Protein AF-A0A1H2U4Y0-F1 (afdb_monomer)

Sequence (201 aa):
MLSLVGYLLAGIMISPVTPGFLADVGFACQPDEIGVVLLTFGVGLYFSVDDLMAVRCIAVQSTIVQIALAVASGIATASFWGWSINVSLVFGLCISIASTVVLLRTLEAKGLLKSINGQIVVGRFIVEGLVMVLVLILYEVLTQAHVARAARLFIAISDTFNIRKMVEIAKTLNSSIFVILRTHNEEEAELLRKESLGTDF

Mean predicted aligned error: 15.7 Å

Secondary structure (DSSP, 8-state):
-HHHHHHHHHHHHHSTTSSS----TTTTSSHHHHHHHHHHHHHHHH--HHHHHHHHHHHHHHHHHHHHHHHHHHHHHHHHTT--HHHHHHHHHHHT---HHHHHHHHHHTT-TTSHHHHHHHHHHHHHHHHHHHHHHHHHHHHHHTGGG-SEEEE----HHHHHHHHHHHHHH-TT-EEEE--S-HHHHHHHHHTT-----

InterPro domains:
  IPR006153 Cation/H+ exchanger, transmembrane domain [PF00999] (4-154)
  IPR036291 NAD(P)-binding domain superfamily [SSF51735] (139-194)
  IPR038770 Sodium/solute symporter superfamily [G3DSA:1.20.1530.20] (1-184)

pLDDT: mean 72.65, std 13.57, range [42.66, 93.19]

Solvent-accessible surface area (backbone atoms only — not comparable to full-atom values): 11268 Å² total; per-residue (Å²): 108,72,64,59,53,47,51,51,51,51,49,53,67,64,30,84,88,35,100,62,78,85,69,73,66,83,72,62,75,63,60,58,60,55,52,52,51,54,49,57,49,54,54,52,72,76,53,54,72,66,55,38,62,76,32,40,70,60,16,50,53,53,36,54,54,48,41,53,50,31,27,51,52,27,31,55,54,29,50,75,73,69,48,54,71,71,58,13,49,53,48,1,52,60,66,44,62,73,68,54,71,65,51,51,53,51,33,53,76,66,67,36,52,87,37,76,69,30,39,36,53,52,34,21,45,55,50,44,52,54,51,49,53,52,50,51,53,51,49,52,51,55,57,53,54,46,55,47,66,35,60,63,45,79,45,86,66,94,50,74,72,62,49,53,55,53,51,51,53,48,41,74,61,18,81,73,47,44,33,34,47,57,70,95,47,76,72,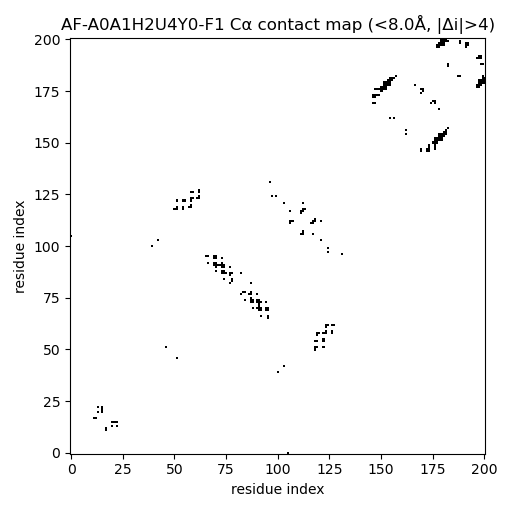60,55,52,56,36,48,74,68,73,57,46,60,77,113

Foldseek 3Di:
DVVVVVVVVVCVCQPPVHPDDDDPPPPVVPVVVVVVVVLVVVLVVVDDPVLLVVQVVVLQVVLVVLLVVLLVVQLVVCVVVVDDNLVSNVRSLVSSDDPLSVVSVVCVVVVNCPPNVNSSSNSNVVNNVVVSVVVVVVNVVVVVLCLLVAQEDEDEDADPVVVVVVLVVSCVSHVNYAYEYAYPDPVVQVVCVVVVRHHYD

Radius of gyration: 24.71 Å; Cα contacts (8 Å, |Δi|>4): 146; chains: 1; bounding box: 44×45×70 Å

Nearest PDB structures (foldseek):
  4bwz-assembly1_A  TM=8.495E-01  e=3.896E-03  Thermus thermophilus
  5bz2-assembly1_A-2  TM=6.445E-01  e=2.794E-02  Thermus thermophilus
  3fwz-assembly1_B  TM=6.912E-01  e=3.938E-01  Escherichia coli K-12

Organism: NCBI:txid44574

Structure (mmCIF, N/CA/C/O backbone):
data_AF-A0A1H2U4Y0-F1
#
_entry.id   AF-A0A1H2U4Y0-F1
#
loop_
_atom_site.group_PDB
_atom_site.id
_atom_site.type_symbol
_atom_site.label_atom_id
_atom_site.label_alt_id
_atom_site.label_comp_id
_atom_site.label_asym_id
_atom_site.label_entity_id
_atom_site.label_seq_id
_atom_site.pdbx_PDB_ins_code
_atom_site.Cartn_x
_atom_site.Cartn_y
_atom_site.Cartn_z
_atom_site.occupancy
_atom_site.B_iso_or_equiv
_atom_site.auth_seq_id
_atom_site.auth_comp_id
_atom_site.auth_asym_id
_atom_site.auth_atom_id
_atom_site.pdbx_PDB_model_num
ATOM 1 N N . MET A 1 1 ? -12.732 -13.312 11.773 1.00 54.53 1 MET A N 1
ATOM 2 C CA . MET A 1 1 ? -11.885 -14.337 11.119 1.00 54.53 1 MET A CA 1
ATOM 3 C C . MET A 1 1 ? -12.710 -15.488 10.567 1.00 54.53 1 MET A C 1
ATOM 5 O O . MET A 1 1 ? -12.584 -15.736 9.380 1.00 54.53 1 MET A O 1
ATOM 9 N N . LEU A 1 2 ? -13.595 -16.120 11.352 1.00 67.44 2 LEU A N 1
ATOM 10 C CA . LEU A 1 2 ? -14.449 -17.215 10.857 1.00 67.44 2 LEU A CA 1
ATOM 11 C C . LEU A 1 2 ? -15.320 -16.813 9.648 1.00 67.44 2 LEU A C 1
ATOM 13 O O . LEU A 1 2 ? -15.450 -17.574 8.701 1.00 67.44 2 LEU A O 1
ATOM 17 N N . SER A 1 3 ? -15.832 -15.578 9.641 1.00 71.06 3 SER A N 1
ATOM 18 C CA . SER A 1 3 ? -16.591 -15.009 8.522 1.00 71.06 3 SER A CA 1
ATOM 19 C C . SER A 1 3 ? -15.774 -14.869 7.234 1.00 71.06 3 SER A C 1
ATOM 21 O O . SER A 1 3 ? -16.251 -15.250 6.177 1.00 71.06 3 SER A O 1
ATOM 23 N N . LEU A 1 4 ? -14.532 -14.376 7.309 1.00 71.12 4 LEU A N 1
ATOM 24 C CA . LEU A 1 4 ? -13.652 -14.217 6.143 1.00 71.12 4 LEU A CA 1
ATOM 25 C C . LEU A 1 4 ? -13.301 -15.572 5.514 1.00 71.12 4 LEU A C 1
ATOM 27 O O . LEU A 1 4 ? -13.369 -15.725 4.300 1.00 71.12 4 LEU A O 1
ATOM 31 N N . VAL A 1 5 ? -12.966 -16.560 6.350 1.00 78.62 5 VAL A N 1
ATOM 32 C CA . VAL A 1 5 ? -12.694 -17.933 5.898 1.00 78.62 5 VAL A CA 1
ATOM 33 C C . VAL A 1 5 ? -13.952 -18.551 5.284 1.00 78.62 5 VAL A C 1
ATOM 35 O O . VAL A 1 5 ? -13.859 -19.204 4.253 1.00 78.62 5 VAL A O 1
ATOM 38 N N . GLY A 1 6 ? -15.130 -18.288 5.861 1.00 82.19 6 GLY A N 1
ATOM 39 C CA . GLY A 1 6 ? -16.416 -18.699 5.298 1.00 82.19 6 GLY A CA 1
ATOM 40 C C . GLY A 1 6 ? -16.695 -18.088 3.922 1.00 82.19 6 GLY A C 1
ATOM 41 O O . GLY A 1 6 ? -17.072 -18.820 3.014 1.00 82.19 6 GLY A O 1
ATOM 42 N N . TYR A 1 7 ? -16.446 -16.786 3.735 1.00 79.81 7 TYR A N 1
ATOM 43 C CA . TYR A 1 7 ? -16.566 -16.129 2.426 1.00 79.81 7 TYR A CA 1
ATOM 44 C C . TYR A 1 7 ? -15.569 -16.682 1.406 1.00 79.81 7 TYR A C 1
ATOM 46 O O . TYR A 1 7 ? -15.944 -16.920 0.262 1.00 79.81 7 TYR A O 1
ATOM 54 N N . LEU A 1 8 ? -14.323 -16.938 1.819 1.00 81.06 8 LEU A N 1
ATOM 55 C CA . LEU A 1 8 ? -13.307 -17.538 0.954 1.00 81.06 8 LEU A CA 1
ATOM 56 C C . LEU A 1 8 ? -13.712 -18.953 0.518 1.00 81.06 8 LEU A C 1
ATOM 58 O O . LEU A 1 8 ? -13.658 -19.270 -0.666 1.00 81.06 8 LEU A O 1
ATOM 62 N N . LEU A 1 9 ? -14.164 -19.790 1.456 1.00 84.75 9 LEU A N 1
ATOM 63 C CA . LEU A 1 9 ? -14.629 -21.149 1.169 1.00 84.75 9 LEU A CA 1
ATOM 64 C C . LEU A 1 9 ? -15.888 -21.157 0.297 1.00 84.75 9 LEU A C 1
ATOM 66 O O . LEU A 1 9 ? -15.971 -21.955 -0.633 1.00 84.75 9 LEU A O 1
ATOM 70 N N . ALA A 1 10 ? -16.840 -20.260 0.557 1.00 82.94 10 ALA A N 1
ATOM 71 C CA . ALA A 1 10 ? -18.025 -20.094 -0.279 1.00 82.94 10 ALA A CA 1
ATOM 72 C C . ALA A 1 10 ? -17.648 -19.648 -1.700 1.00 82.94 10 ALA A C 1
ATOM 74 O O . ALA A 1 10 ? -18.159 -20.205 -2.667 1.00 82.94 10 ALA A O 1
ATOM 75 N N . GLY A 1 11 ? -16.703 -18.710 -1.833 1.00 78.62 11 GLY A N 1
ATOM 76 C CA . GLY A 1 11 ? -16.175 -18.268 -3.124 1.00 78.62 11 GLY A CA 1
ATOM 77 C C . GLY A 1 11 ? -15.486 -19.391 -3.900 1.00 78.62 11 GLY A C 1
ATOM 78 O O . GLY A 1 11 ? -15.715 -19.527 -5.096 1.00 78.62 11 GLY A O 1
ATOM 79 N N . ILE A 1 12 ? -14.709 -20.245 -3.225 1.00 82.81 12 ILE A N 1
ATOM 80 C CA . ILE A 1 12 ? -14.106 -21.442 -3.835 1.00 82.81 12 ILE A CA 1
ATOM 81 C C . ILE A 1 12 ? -15.198 -22.427 -4.280 1.00 82.81 12 ILE A C 1
ATOM 83 O O . ILE A 1 12 ? -15.150 -22.926 -5.398 1.00 82.81 12 ILE A O 1
ATOM 87 N N . MET A 1 13 ? -16.215 -22.669 -3.450 1.00 80.69 13 MET A N 1
ATOM 88 C CA . MET A 1 13 ? -17.320 -23.587 -3.766 1.00 80.69 13 MET A CA 1
ATOM 89 C C . MET A 1 13 ? -18.178 -23.123 -4.951 1.00 80.69 13 MET A C 1
ATOM 91 O O . MET A 1 13 ? -18.640 -23.957 -5.722 1.00 80.69 13 MET A O 1
ATOM 95 N N . ILE A 1 14 ? -18.376 -21.812 -5.102 1.00 75.00 14 ILE A N 1
ATOM 96 C CA . ILE A 1 14 ? -19.159 -21.194 -6.189 1.00 75.00 14 ILE A CA 1
ATOM 97 C C . ILE A 1 14 ? -18.275 -20.902 -7.421 1.00 75.00 14 ILE A C 1
ATOM 99 O O . ILE A 1 14 ? -18.775 -20.537 -8.483 1.00 75.00 14 ILE A O 1
ATOM 103 N N . SER A 1 15 ? -16.954 -21.072 -7.302 1.00 71.56 15 SER A N 1
ATOM 104 C CA . SER A 1 15 ? -16.011 -20.831 -8.391 1.00 71.56 1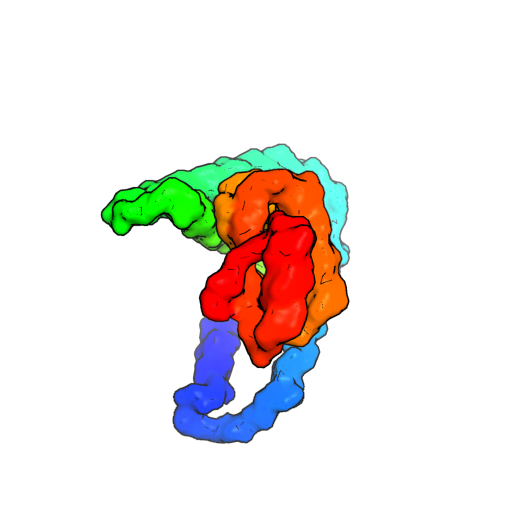5 SER A CA 1
ATOM 105 C C . SER A 1 15 ? -16.293 -21.764 -9.577 1.00 71.56 15 SER A C 1
ATOM 107 O O . SER A 1 15 ? -16.475 -22.964 -9.363 1.00 71.56 15 SER A O 1
ATOM 109 N N . PRO A 1 16 ? -16.236 -21.271 -10.831 1.00 69.62 16 PRO A N 1
ATOM 110 C CA . PRO A 1 16 ? -16.467 -22.081 -12.035 1.00 69.62 16 PRO A CA 1
ATOM 111 C C . PRO A 1 16 ? -15.459 -23.230 -12.223 1.00 69.62 16 PRO A C 1
ATOM 113 O O . PRO A 1 16 ? -15.628 -24.066 -13.106 1.00 69.62 16 PRO A O 1
ATOM 116 N N . VAL A 1 17 ? -14.402 -23.272 -11.406 1.00 67.62 17 VAL A N 1
ATOM 117 C CA . VAL A 1 17 ? -13.376 -24.325 -11.392 1.00 67.62 17 VAL A CA 1
ATOM 118 C C . VAL A 1 17 ? -13.799 -25.537 -10.536 1.00 67.62 17 VAL A C 1
ATOM 120 O O . VAL A 1 17 ? -13.169 -26.592 -10.605 1.00 67.62 17 VAL A O 1
ATOM 123 N N . THR A 1 18 ? -14.872 -25.422 -9.748 1.00 71.38 18 THR A N 1
ATOM 124 C CA . THR A 1 18 ? -15.433 -26.509 -8.932 1.00 71.38 18 THR A CA 1
ATOM 125 C C . THR A 1 18 ? -16.478 -27.273 -9.758 1.00 71.38 18 THR A C 1
ATOM 127 O O . THR A 1 18 ? -17.346 -26.636 -10.351 1.00 71.38 18 THR A O 1
ATOM 130 N N . PRO A 1 19 ? -16.438 -28.620 -9.845 1.00 53.06 19 PRO A N 1
ATOM 131 C CA . PRO A 1 19 ? -17.386 -29.381 -10.658 1.00 53.06 19 PRO A CA 1
ATOM 132 C C . PRO A 1 19 ? -18.804 -29.262 -10.074 1.00 53.06 19 PRO A C 1
ATOM 134 O O . PRO A 1 19 ? -19.158 -29.950 -9.118 1.00 53.06 19 PRO A O 1
ATOM 137 N N . GLY A 1 20 ? -19.605 -28.352 -10.631 1.00 67.25 20 GLY A N 1
ATOM 138 C CA . GLY A 1 20 ? -20.938 -27.997 -10.149 1.00 67.25 20 GLY A CA 1
ATOM 139 C C . GLY A 1 20 ? -21.466 -26.697 -10.771 1.00 67.25 20 GLY A C 1
ATOM 140 O O . GLY A 1 20 ? -20.765 -26.044 -11.532 1.00 67.25 20 GLY A O 1
ATOM 141 N N . PHE A 1 21 ? -22.734 -26.390 -10.468 1.00 59.78 21 PHE A N 1
ATOM 142 C CA . PHE A 1 21 ? -23.563 -25.245 -10.894 1.00 59.78 21 PHE A CA 1
ATOM 143 C C . PHE A 1 21 ? -22.824 -24.126 -11.666 1.00 59.78 21 PHE A C 1
ATOM 145 O O . PHE A 1 21 ? -22.134 -23.303 -11.068 1.00 59.78 21 PHE A O 1
ATOM 152 N N . LEU A 1 22 ? -23.011 -24.066 -12.994 1.00 59.53 22 LEU A N 1
ATOM 153 C CA . LEU A 1 22 ? -22.528 -22.951 -13.815 1.00 59.53 22 LEU A CA 1
ATOM 154 C C . LEU A 1 22 ? -23.326 -21.687 -13.465 1.00 59.53 22 LEU A C 1
ATOM 156 O O . LEU A 1 22 ? -24.408 -21.454 -14.002 1.00 59.53 22 LEU A O 1
ATOM 160 N N . ALA A 1 23 ? -22.803 -20.887 -12.541 1.00 59.47 23 ALA A N 1
ATOM 161 C CA . ALA A 1 23 ? -23.287 -19.535 -12.317 1.00 59.47 23 ALA A CA 1
ATOM 162 C C . ALA A 1 23 ? -22.901 -18.660 -13.520 1.00 59.47 23 ALA A C 1
ATOM 164 O O . ALA A 1 23 ? -21.744 -18.645 -13.940 1.00 59.47 23 ALA A O 1
ATOM 165 N N . ASP A 1 24 ? -23.876 -17.942 -14.076 1.00 59.50 24 ASP A N 1
ATOM 166 C CA . ASP A 1 24 ? -23.661 -16.954 -15.130 1.00 59.50 24 ASP A CA 1
ATOM 167 C C . ASP A 1 24 ? -22.772 -15.821 -14.585 1.00 59.50 24 ASP A C 1
ATOM 169 O O . ASP A 1 24 ? -23.196 -14.979 -13.789 1.00 59.50 24 ASP A O 1
ATOM 173 N N . VAL A 1 25 ? -21.494 -15.850 -14.965 1.00 59.81 25 VAL A N 1
ATOM 174 C CA . VAL A 1 25 ? -20.455 -14.915 -14.508 1.00 59.81 25 VAL A CA 1
ATOM 175 C C . VAL A 1 25 ? -20.687 -13.476 -14.987 1.00 59.81 25 VAL A C 1
ATOM 177 O O . VAL A 1 25 ? -20.029 -12.563 -14.490 1.00 59.81 25 VAL A O 1
ATOM 180 N N . GLY A 1 26 ? -21.637 -13.247 -15.903 1.00 59.22 26 GLY A N 1
ATOM 181 C CA . GLY A 1 26 ? -21.929 -11.927 -16.465 1.00 59.22 26 GLY A CA 1
ATOM 182 C C . GLY A 1 26 ? -22.565 -10.936 -15.484 1.00 59.22 26 GLY A C 1
ATOM 183 O O . GLY A 1 26 ? -22.363 -9.736 -15.632 1.00 59.22 26 GLY A O 1
ATOM 184 N N . PHE A 1 27 ? -23.281 -11.404 -14.453 1.00 52.59 27 PHE A N 1
ATOM 185 C CA . PHE A 1 27 ? -23.973 -10.532 -13.482 1.00 52.59 27 PHE A CA 1
ATOM 186 C C . PHE A 1 27 ? -23.241 -10.370 -12.138 1.00 52.59 27 PHE A C 1
ATOM 188 O O . PHE A 1 27 ? -23.610 -9.515 -11.333 1.00 52.59 27 PHE A O 1
ATOM 195 N N . ALA A 1 28 ? -22.205 -11.172 -11.879 1.00 54.62 28 ALA A N 1
ATOM 196 C CA . ALA A 1 28 ? -21.470 -11.160 -10.610 1.00 54.62 28 ALA A CA 1
ATOM 197 C C . ALA A 1 28 ? -20.333 -10.122 -10.557 1.00 54.62 28 ALA A C 1
ATOM 199 O O . ALA A 1 28 ? -19.883 -9.783 -9.468 1.00 54.62 28 ALA A O 1
ATOM 200 N N . CYS A 1 29 ? -19.897 -9.606 -11.712 1.00 56.12 29 CYS A N 1
ATOM 201 C CA . CYS A 1 29 ? -18.711 -8.749 -11.845 1.00 56.12 29 CYS A CA 1
ATOM 202 C C . CYS A 1 29 ? -18.985 -7.235 -11.700 1.00 56.12 29 CYS A C 1
ATOM 204 O O . CYS A 1 29 ? -18.065 -6.438 -11.807 1.00 56.12 29 CYS A O 1
ATOM 206 N N . GLN A 1 30 ? -20.248 -6.826 -11.534 1.00 57.69 30 GLN A N 1
ATOM 207 C CA . GLN A 1 30 ? -20.652 -5.427 -11.319 1.00 57.69 30 GLN A CA 1
ATOM 208 C C . GLN A 1 30 ? -20.915 -5.034 -9.845 1.00 57.69 30 GLN A C 1
ATOM 210 O O . GLN A 1 30 ? -20.650 -3.885 -9.484 1.00 57.69 30 GLN A O 1
ATOM 215 N N . PRO A 1 31 ? -21.495 -5.895 -8.979 1.00 61.75 31 PRO A N 1
ATOM 216 C CA . PRO A 1 31 ? -21.820 -5.497 -7.604 1.00 61.75 31 PRO A CA 1
ATOM 217 C C . PRO A 1 31 ? -20.626 -5.507 -6.628 1.00 61.75 31 PRO A C 1
ATOM 219 O O . PRO A 1 31 ? -20.735 -4.936 -5.539 1.00 61.75 31 PRO A O 1
ATOM 222 N N . ASP A 1 32 ? -19.502 -6.133 -6.978 1.00 66.06 32 ASP A N 1
ATOM 223 C CA . ASP A 1 32 ? -18.304 -6.251 -6.134 1.00 66.06 32 ASP A CA 1
ATOM 224 C C . ASP A 1 32 ? -17.556 -4.916 -5.972 1.00 66.06 32 ASP A C 1
ATOM 226 O O . ASP A 1 32 ? -17.171 -4.546 -4.856 1.00 66.06 32 ASP A O 1
ATOM 230 N N . GLU A 1 33 ? -17.444 -4.145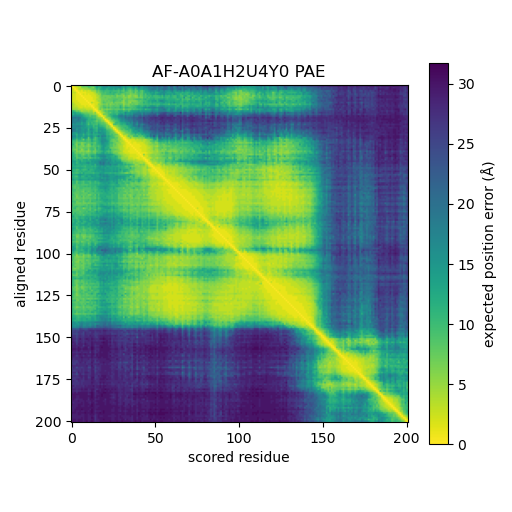 -7.050 1.00 70.56 33 GLU A N 1
ATOM 231 C CA . GLU A 1 33 ? -16.789 -2.837 -7.066 1.00 70.56 33 GLU A CA 1
ATOM 232 C C . GLU A 1 33 ? -17.555 -1.817 -6.208 1.00 70.56 33 GLU A C 1
ATOM 234 O O . GLU A 1 33 ? -16.982 -1.135 -5.354 1.00 70.56 33 GLU A O 1
ATOM 239 N N . ILE A 1 34 ? -18.884 -1.780 -6.349 1.00 79.31 34 ILE A N 1
ATOM 240 C CA . ILE A 1 34 ? -19.761 -0.871 -5.594 1.00 79.31 34 ILE A CA 1
ATOM 241 C C . ILE A 1 34 ? -19.715 -1.197 -4.092 1.00 79.31 34 ILE A C 1
ATOM 243 O O . ILE A 1 34 ? -19.675 -0.289 -3.256 1.00 79.31 34 ILE A O 1
ATOM 247 N N . GLY A 1 35 ? -19.668 -2.484 -3.732 1.00 76.31 35 GLY A N 1
ATOM 248 C CA . GLY A 1 35 ? -19.574 -2.927 -2.340 1.00 76.31 35 GLY A CA 1
ATOM 249 C C . GLY A 1 35 ? -18.283 -2.476 -1.652 1.00 76.31 35 GLY A C 1
ATOM 250 O O . GLY A 1 35 ? -18.324 -2.006 -0.511 1.00 76.31 35 GLY A O 1
ATOM 251 N N . VAL A 1 36 ? -17.142 -2.567 -2.343 1.00 73.81 36 VAL A N 1
ATOM 252 C CA . VAL A 1 36 ? -15.845 -2.100 -1.824 1.00 73.81 36 VAL A CA 1
ATOM 253 C C . VAL A 1 36 ? -15.799 -0.575 -1.730 1.00 73.81 36 VAL A C 1
ATOM 255 O O . VAL A 1 36 ? -15.317 -0.048 -0.724 1.00 73.81 36 VAL A O 1
ATOM 258 N N . VAL A 1 37 ? -16.337 0.150 -2.714 1.00 79.38 37 VAL A N 1
ATOM 259 C CA . VAL A 1 37 ? -16.388 1.621 -2.680 1.00 79.38 37 VAL A CA 1
ATOM 260 C C . VAL A 1 37 ? -17.237 2.112 -1.507 1.00 79.38 37 VAL A C 1
ATOM 262 O O . VAL A 1 37 ? -16.759 2.921 -0.713 1.00 79.38 37 VAL A O 1
ATOM 265 N N . LEU A 1 38 ? -18.452 1.580 -1.324 1.00 80.25 38 LEU A N 1
ATOM 266 C CA . LEU A 1 38 ? -19.333 1.948 -0.205 1.00 80.25 38 LEU A CA 1
ATOM 267 C C . LEU A 1 38 ? -18.722 1.610 1.159 1.00 80.25 38 LEU A C 1
ATOM 269 O O . LEU A 1 38 ? -18.892 2.355 2.121 1.00 80.25 38 LEU A O 1
ATOM 273 N N . LEU A 1 39 ? -17.983 0.504 1.244 1.00 74.88 39 LEU A N 1
ATOM 274 C CA . LEU A 1 39 ? -17.256 0.088 2.440 1.00 74.88 39 LEU A CA 1
ATOM 275 C C . LEU A 1 39 ? -16.123 1.058 2.778 1.00 74.88 39 LEU A C 1
ATOM 277 O O . LEU A 1 39 ? -16.016 1.516 3.914 1.00 74.88 39 LEU A O 1
ATOM 281 N N . THR A 1 40 ? -15.291 1.379 1.790 1.00 74.62 40 THR A N 1
ATOM 282 C CA . THR A 1 40 ? -14.130 2.260 1.966 1.00 74.62 40 THR A CA 1
ATOM 283 C C . THR A 1 40 ? -14.585 3.691 2.267 1.00 74.62 40 THR A C 1
ATOM 285 O O . THR A 1 40 ? -14.014 4.359 3.128 1.00 74.62 40 THR A O 1
ATOM 288 N N . PHE A 1 41 ? -15.685 4.124 1.645 1.00 78.75 41 PHE A N 1
ATOM 289 C CA . PHE A 1 41 ? -16.354 5.391 1.932 1.00 78.75 41 PHE A CA 1
ATOM 290 C C . PHE A 1 41 ? -16.978 5.428 3.334 1.00 78.75 41 PHE A C 1
ATOM 292 O O . PHE A 1 41 ? -16.770 6.386 4.075 1.00 78.75 41 PHE A O 1
ATOM 299 N N . GLY A 1 42 ? -17.695 4.373 3.735 1.00 75.88 42 GLY A N 1
ATOM 300 C CA . GLY A 1 42 ? -18.305 4.273 5.062 1.00 75.88 42 GLY A CA 1
ATOM 301 C C . GLY A 1 42 ? -17.273 4.334 6.189 1.00 75.88 42 GLY A C 1
ATOM 302 O O . GLY A 1 42 ? -17.487 5.024 7.183 1.00 75.88 42 GLY A O 1
ATOM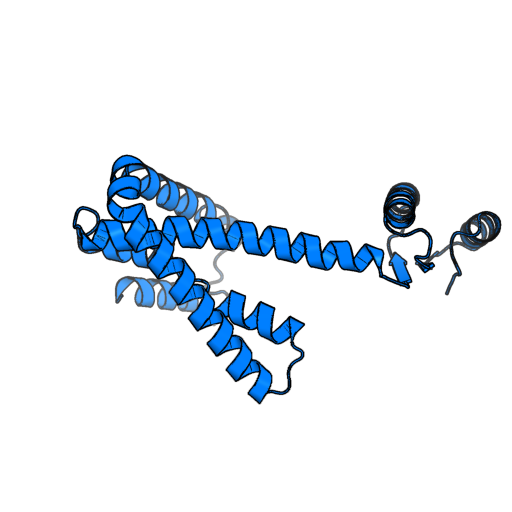 303 N N . VAL A 1 43 ? -16.116 3.692 6.008 1.00 66.38 43 VAL A N 1
ATOM 304 C CA . VAL A 1 43 ? -14.996 3.809 6.955 1.00 66.38 43 VAL A CA 1
ATOM 305 C C . VAL A 1 43 ? -14.421 5.228 6.965 1.00 66.38 43 VAL A C 1
ATOM 307 O O . VAL A 1 43 ? -14.120 5.745 8.040 1.00 66.38 43 VAL A O 1
ATOM 310 N N . GLY A 1 44 ? -14.327 5.878 5.801 1.00 71.12 44 GLY A N 1
ATOM 311 C CA . GLY A 1 44 ? -13.908 7.277 5.692 1.00 71.12 44 GLY A CA 1
ATOM 312 C C . GLY A 1 44 ? -14.807 8.243 6.473 1.00 71.12 44 GLY A C 1
ATOM 313 O O . GLY A 1 44 ? -14.297 9.160 7.104 1.00 71.12 44 GLY A O 1
ATOM 314 N N . LEU A 1 45 ? -16.125 8.011 6.506 1.00 74.19 45 LEU A N 1
ATOM 315 C CA . LEU A 1 45 ? -17.072 8.838 7.271 1.00 74.19 45 LEU A CA 1
ATOM 316 C C . LEU A 1 45 ? -16.956 8.671 8.795 1.00 74.19 45 LEU A C 1
ATOM 318 O O . LEU A 1 45 ? -17.305 9.585 9.539 1.00 74.19 45 LEU A O 1
ATOM 322 N N . TYR A 1 46 ? -16.498 7.512 9.271 1.00 65.81 46 TYR A N 1
ATOM 323 C CA . TYR A 1 46 ? -16.349 7.231 10.703 1.00 65.81 46 TYR A CA 1
ATOM 324 C C . TYR A 1 46 ? -15.069 7.808 11.314 1.00 65.81 46 TYR A C 1
ATOM 326 O O . TYR A 1 46 ? -14.948 7.822 12.541 1.00 65.81 46 TYR A O 1
ATOM 334 N N . PHE A 1 47 ? -14.121 8.249 10.485 1.00 68.44 47 PHE A N 1
ATOM 335 C CA . PHE A 1 47 ? -12.812 8.714 10.921 1.00 68.44 47 PHE A CA 1
ATOM 336 C C . PHE A 1 47 ? -12.666 10.213 10.663 1.00 68.44 47 PHE A C 1
ATOM 338 O O . PHE A 1 47 ? -12.677 10.649 9.513 1.00 68.44 47 PHE A O 1
ATOM 345 N N . SER A 1 48 ? -12.519 11.012 11.723 1.00 75.44 48 SER A N 1
ATOM 346 C CA . SER A 1 48 ? -12.254 12.441 11.549 1.00 75.44 48 SER A CA 1
ATOM 347 C C . SER A 1 48 ? -10.775 12.688 11.244 1.00 75.44 48 SER A C 1
ATOM 349 O O . SER A 1 48 ? -9.885 11.968 11.704 1.00 75.44 48 SER A O 1
ATOM 351 N N . VAL A 1 49 ? -10.494 13.772 10.521 1.00 79.62 49 VAL A N 1
ATOM 352 C CA . VAL A 1 49 ? -9.129 14.297 10.358 1.00 79.62 49 VAL A CA 1
ATOM 353 C C . VAL A 1 49 ? -8.507 14.620 11.724 1.00 79.62 49 VAL A C 1
ATOM 355 O O . VAL A 1 49 ? -7.304 14.438 11.912 1.00 79.62 49 VAL A O 1
ATOM 358 N N . ASP A 1 50 ? -9.321 15.025 12.701 1.00 82.62 50 ASP A N 1
ATOM 359 C CA . ASP A 1 50 ? -8.873 15.293 14.072 1.00 82.62 50 ASP A CA 1
ATOM 360 C C . ASP A 1 50 ? -8.342 14.033 14.769 1.00 82.62 50 ASP A C 1
ATOM 362 O O . ASP A 1 50 ? -7.289 14.079 15.409 1.00 82.62 50 ASP A O 1
ATOM 366 N N . ASP A 1 51 ? -9.011 12.890 14.577 1.00 80.06 51 ASP A N 1
ATOM 367 C CA . ASP A 1 51 ? -8.577 11.600 15.127 1.00 80.06 51 ASP A CA 1
ATOM 368 C C . ASP A 1 51 ? -7.231 11.177 14.520 1.00 80.06 51 ASP A C 1
ATOM 370 O O . ASP A 1 51 ? -6.355 10.663 15.219 1.00 80.06 51 ASP A O 1
ATOM 374 N N . LEU A 1 52 ? -7.019 11.461 13.228 1.00 79.31 52 LEU A N 1
ATOM 375 C CA . LEU A 1 52 ? -5.734 11.233 12.565 1.00 79.31 52 LEU A CA 1
ATOM 376 C C . LEU A 1 52 ? -4.637 12.142 13.132 1.00 79.31 52 LEU A C 1
ATOM 378 O O . LEU A 1 52 ? -3.514 11.690 13.374 1.00 79.31 52 LEU A O 1
ATOM 382 N N . MET A 1 53 ? -4.943 13.422 13.350 1.00 84.75 53 MET A N 1
ATOM 383 C CA . MET A 1 53 ? -3.988 14.384 13.904 1.00 84.75 53 MET A CA 1
ATOM 384 C C . MET A 1 53 ? -3.588 14.058 15.340 1.00 84.75 53 MET A C 1
ATOM 386 O O . MET A 1 53 ? -2.418 14.256 15.684 1.00 84.75 53 MET A O 1
ATOM 390 N N . ALA A 1 54 ? -4.491 13.477 16.132 1.00 85.06 54 ALA A N 1
ATOM 391 C CA . ALA A 1 54 ? -4.199 13.019 17.487 1.00 85.06 54 ALA A CA 1
ATOM 392 C C . ALA A 1 54 ? -3.127 11.913 17.526 1.00 85.06 54 ALA A C 1
ATOM 394 O O . ALA A 1 54 ? -2.285 11.899 18.425 1.00 85.06 54 ALA A O 1
ATOM 395 N N . VAL A 1 55 ? -3.103 11.014 16.533 1.00 84.88 55 VAL A N 1
ATOM 396 C CA . VAL A 1 55 ? -2.188 9.854 16.504 1.00 84.88 55 VAL A CA 1
ATOM 397 C C . VAL A 1 55 ? -1.064 9.963 15.470 1.00 84.88 55 VAL A C 1
ATOM 399 O O . VAL A 1 55 ? -0.254 9.042 15.352 1.00 84.88 55 VAL A O 1
ATOM 402 N N . ARG A 1 56 ? -0.963 11.082 14.738 1.00 86.19 56 ARG A N 1
ATOM 403 C CA . ARG A 1 56 ? -0.075 11.243 13.567 1.00 86.19 56 ARG A CA 1
ATOM 404 C C . ARG A 1 56 ? 1.375 10.832 13.815 1.00 86.19 56 ARG A C 1
ATOM 406 O O . ARG A 1 56 ? 1.976 10.180 12.973 1.00 86.19 56 ARG A O 1
ATOM 413 N N . CYS A 1 57 ? 1.938 11.198 14.967 1.00 86.75 57 CYS A N 1
ATOM 414 C CA . CYS A 1 57 ? 3.346 10.936 15.260 1.00 86.75 57 CYS A CA 1
ATOM 415 C C . CYS A 1 57 ? 3.591 9.426 15.393 1.00 86.75 57 CYS A C 1
ATOM 417 O O . CYS A 1 57 ? 4.500 8.883 14.772 1.00 86.75 57 CYS A O 1
ATOM 419 N N . ILE A 1 58 ? 2.701 8.745 16.122 1.00 88.88 58 ILE A N 1
ATOM 420 C CA . ILE A 1 58 ? 2.756 7.299 16.356 1.00 88.88 58 ILE A CA 1
ATOM 421 C C . ILE A 1 58 ? 2.467 6.541 15.054 1.00 88.88 58 ILE A C 1
ATOM 423 O O . ILE A 1 58 ? 3.210 5.629 14.692 1.00 88.88 58 ILE A O 1
ATOM 427 N N . ALA A 1 59 ? 1.419 6.938 14.327 1.00 87.00 59 ALA A N 1
ATOM 428 C CA . ALA A 1 59 ? 1.010 6.303 13.077 1.00 87.00 59 ALA A CA 1
ATOM 429 C C . ALA A 1 59 ? 2.099 6.398 11.997 1.00 87.00 59 ALA A C 1
ATOM 431 O O . ALA A 1 59 ? 2.454 5.385 11.392 1.00 87.00 59 ALA A O 1
ATOM 432 N N . VAL A 1 60 ? 2.677 7.586 11.788 1.00 89.88 60 VAL A N 1
ATOM 433 C CA . VAL A 1 60 ? 3.710 7.807 10.763 1.00 89.88 60 VAL A CA 1
ATOM 434 C C . VAL A 1 60 ? 4.993 7.054 11.100 1.00 89.88 60 VAL A C 1
ATOM 436 O O . VAL A 1 60 ? 5.513 6.330 10.251 1.00 89.88 60 VAL A O 1
ATOM 439 N N . GLN A 1 61 ? 5.482 7.159 12.338 1.00 91.75 61 GLN A N 1
ATOM 440 C CA . GLN A 1 61 ? 6.705 6.461 12.741 1.00 91.75 61 GLN A CA 1
ATOM 441 C C . GLN A 1 61 ? 6.547 4.941 12.647 1.00 91.75 61 GLN A C 1
ATOM 443 O O . GLN A 1 61 ? 7.414 4.270 12.089 1.00 91.75 61 GLN A O 1
ATOM 448 N N . SER A 1 62 ? 5.421 4.39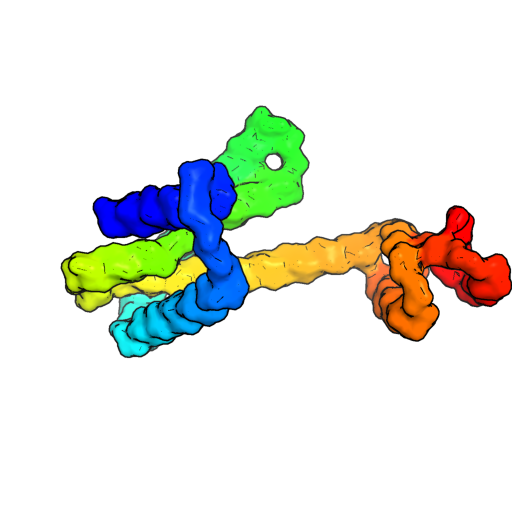8 13.124 1.00 88.81 62 SER A N 1
ATOM 449 C CA . SER A 1 62 ? 5.146 2.959 13.046 1.00 88.81 62 SER A CA 1
ATOM 450 C C . SER A 1 62 ? 5.099 2.464 11.599 1.00 88.81 62 SER A C 1
ATOM 452 O O . SER A 1 62 ? 5.670 1.415 11.305 1.00 88.81 62 SER A O 1
ATOM 454 N N . THR A 1 63 ? 4.479 3.235 10.701 1.00 90.44 63 THR A N 1
ATOM 455 C CA . THR A 1 63 ? 4.384 2.901 9.273 1.00 90.44 63 THR A CA 1
ATOM 456 C C . THR A 1 63 ? 5.763 2.850 8.623 1.00 90.44 63 THR A C 1
ATOM 458 O O . THR A 1 63 ? 6.112 1.852 8.002 1.00 90.44 63 THR A O 1
ATOM 461 N N . ILE A 1 64 ? 6.582 3.889 8.807 1.00 90.69 64 ILE A N 1
ATOM 462 C CA . ILE A 1 64 ? 7.919 3.965 8.197 1.00 90.69 64 ILE A CA 1
ATOM 463 C C . ILE A 1 64 ? 8.797 2.800 8.667 1.00 90.69 64 ILE A C 1
ATOM 465 O O . ILE A 1 64 ? 9.438 2.139 7.851 1.00 90.69 64 ILE A O 1
ATOM 469 N N . VAL A 1 65 ? 8.799 2.521 9.974 1.00 93.06 65 VAL A N 1
ATOM 470 C CA . VAL A 1 65 ? 9.600 1.433 10.553 1.00 93.06 65 VAL A CA 1
ATOM 471 C C . VAL A 1 65 ? 9.140 0.071 10.032 1.00 93.06 65 VAL A C 1
ATOM 473 O O . VAL A 1 65 ? 9.974 -0.754 9.662 1.00 93.06 65 VAL A O 1
ATOM 476 N N . GLN A 1 66 ? 7.829 -0.170 9.962 1.00 91.44 66 GLN A N 1
ATOM 477 C CA . GLN A 1 66 ? 7.283 -1.419 9.432 1.00 91.44 66 GLN A CA 1
ATOM 478 C C . GLN A 1 66 ? 7.615 -1.601 7.947 1.00 91.44 66 GLN A C 1
ATOM 480 O O . GLN A 1 66 ? 8.065 -2.684 7.581 1.00 91.44 66 GLN A O 1
ATOM 485 N N . ILE A 1 67 ? 7.417 -0.577 7.108 1.00 90.25 67 ILE A N 1
ATOM 486 C CA . ILE A 1 67 ? 7.723 -0.659 5.671 1.00 90.25 67 ILE A CA 1
ATOM 487 C C . ILE A 1 67 ? 9.210 -0.961 5.477 1.00 90.25 67 ILE A C 1
ATOM 489 O O . ILE A 1 67 ? 9.561 -1.879 4.739 1.00 90.25 67 ILE A O 1
ATOM 493 N N . ALA A 1 68 ? 10.093 -0.250 6.185 1.00 91.44 68 ALA A N 1
ATOM 494 C CA . ALA A 1 68 ? 11.532 -0.493 6.112 1.00 91.44 68 ALA A CA 1
ATOM 495 C C . ALA A 1 68 ? 11.891 -1.934 6.507 1.00 91.44 68 ALA A C 1
ATOM 497 O O . ALA A 1 68 ? 12.680 -2.586 5.822 1.00 91.44 68 ALA A O 1
ATOM 498 N N . LEU A 1 69 ? 11.278 -2.454 7.574 1.00 93.19 69 LEU A N 1
ATOM 499 C CA . LEU A 1 69 ? 11.501 -3.822 8.034 1.00 93.19 69 LEU A CA 1
ATOM 500 C C . LEU A 1 69 ? 10.964 -4.865 7.040 1.00 93.19 69 LEU A C 1
ATOM 502 O O . LEU A 1 69 ? 11.643 -5.853 6.763 1.00 93.19 69 LEU A O 1
ATOM 506 N N . ALA A 1 70 ? 9.779 -4.634 6.472 1.00 90.00 70 ALA A N 1
ATOM 507 C CA . ALA A 1 70 ? 9.173 -5.503 5.469 1.00 90.00 70 ALA A CA 1
ATOM 508 C C . ALA A 1 70 ? 10.029 -5.554 4.197 1.00 90.00 70 ALA A C 1
ATOM 510 O O . ALA A 1 70 ? 10.386 -6.641 3.739 1.00 90.00 70 ALA A O 1
ATOM 511 N N . VAL A 1 71 ? 10.457 -4.396 3.690 1.00 89.88 71 VAL A N 1
ATOM 512 C CA . VAL A 1 71 ? 11.337 -4.306 2.520 1.00 89.88 71 VAL A CA 1
ATOM 513 C C . VAL A 1 71 ? 12.682 -4.976 2.793 1.00 89.88 71 VAL A C 1
ATOM 515 O O . VAL A 1 71 ? 13.135 -5.772 1.973 1.00 89.88 71 VAL A O 1
ATOM 518 N N . ALA A 1 72 ? 13.294 -4.738 3.956 1.00 91.31 72 ALA A N 1
ATOM 519 C CA . ALA A 1 72 ? 14.540 -5.401 4.340 1.00 91.31 72 ALA A CA 1
ATOM 520 C C . ALA A 1 72 ? 14.384 -6.931 4.390 1.00 91.31 72 ALA A C 1
ATOM 522 O O . ALA A 1 72 ? 15.237 -7.653 3.874 1.00 91.31 72 ALA A O 1
ATOM 523 N N . SER A 1 73 ? 13.275 -7.430 4.947 1.00 91.12 73 SER A N 1
ATOM 524 C CA . SER A 1 73 ? 12.982 -8.868 4.991 1.00 91.12 73 SER A CA 1
ATOM 525 C C . SER A 1 73 ? 12.760 -9.467 3.596 1.00 91.12 73 SER A C 1
ATOM 527 O O . SER A 1 73 ? 13.263 -10.554 3.299 1.00 91.12 73 SER A O 1
ATOM 529 N N . GLY A 1 74 ? 12.088 -8.732 2.705 1.00 89.00 74 GLY A N 1
ATOM 530 C CA . GLY A 1 74 ? 11.895 -9.135 1.317 1.00 89.00 74 GLY A CA 1
ATOM 531 C C . GLY A 1 74 ? 13.207 -9.176 0.543 1.00 89.00 74 GLY A C 1
ATOM 532 O O . GLY A 1 74 ? 13.484 -10.168 -0.127 1.00 89.00 74 GLY A O 1
ATOM 533 N N . ILE A 1 75 ? 14.065 -8.165 0.707 1.00 86.81 75 ILE A N 1
ATOM 534 C CA . ILE A 1 75 ? 15.393 -8.133 0.081 1.00 86.81 75 ILE A CA 1
ATOM 535 C C . ILE A 1 75 ? 16.265 -9.279 0.593 1.00 86.81 75 ILE A C 1
ATOM 537 O O . ILE A 1 75 ? 16.920 -9.942 -0.212 1.00 86.81 75 ILE A O 1
ATOM 541 N N . ALA A 1 76 ? 16.264 -9.547 1.901 1.00 91.12 76 ALA A N 1
ATOM 542 C CA . ALA A 1 76 ? 17.023 -10.651 2.485 1.00 91.12 76 ALA A CA 1
ATOM 543 C C . ALA A 1 76 ? 16.587 -12.009 1.907 1.00 91.12 76 ALA A C 1
ATOM 545 O O . ALA A 1 76 ? 17.430 -12.813 1.508 1.00 91.12 76 ALA A O 1
ATOM 546 N N . THR A 1 77 ? 15.276 -12.230 1.790 1.00 88.81 77 THR A N 1
ATOM 547 C CA . THR A 1 77 ? 14.707 -13.470 1.238 1.00 88.81 77 THR A CA 1
ATOM 548 C C . THR A 1 77 ? 14.997 -13.611 -0.259 1.00 88.81 77 THR A C 1
ATOM 550 O O . THR A 1 77 ? 15.437 -14.662 -0.717 1.00 88.81 77 THR A O 1
ATOM 553 N N . ALA A 1 78 ? 14.823 -12.537 -1.028 1.00 86.44 78 ALA A N 1
ATOM 554 C CA . ALA A 1 78 ? 15.073 -12.530 -2.467 1.00 86.44 78 ALA A CA 1
ATOM 555 C C . ALA A 1 78 ? 16.567 -12.685 -2.805 1.00 86.44 78 ALA A C 1
ATOM 557 O O . ALA A 1 78 ? 16.923 -13.357 -3.774 1.00 86.44 78 ALA A O 1
ATOM 558 N N . SER A 1 79 ? 17.453 -12.141 -1.966 1.00 82.38 79 SER A N 1
ATOM 559 C CA . SER A 1 79 ? 18.903 -12.330 -2.101 1.00 82.38 79 SER A CA 1
ATOM 560 C C . SER A 1 79 ? 19.312 -13.780 -1.838 1.00 82.38 79 SER A C 1
ATOM 562 O O . SER A 1 79 ? 20.206 -14.289 -2.508 1.00 82.38 79 SER A O 1
ATOM 564 N N . PHE A 1 80 ? 18.618 -14.478 -0.930 1.00 87.25 80 PHE A N 1
ATOM 565 C CA . PHE A 1 80 ? 18.792 -15.921 -0.715 1.00 87.25 80 PHE A CA 1
ATOM 566 C C . PHE A 1 80 ? 18.431 -16.754 -1.954 1.00 87.25 80 PHE A C 1
ATOM 568 O O . PHE A 1 80 ? 19.034 -17.799 -2.188 1.00 87.25 80 PHE A O 1
ATOM 575 N N . TRP A 1 81 ? 17.494 -16.275 -2.775 1.00 87.69 81 TRP A N 1
ATOM 576 C CA . TRP A 1 81 ? 17.156 -16.870 -4.071 1.00 87.69 81 TRP A CA 1
ATOM 577 C C . TRP A 1 81 ? 18.014 -16.366 -5.241 1.00 87.69 81 TRP A C 1
ATOM 579 O O . TRP A 1 81 ? 17.787 -16.766 -6.383 1.00 87.69 81 TRP A O 1
ATOM 589 N N . GLY A 1 82 ? 19.012 -15.514 -4.984 1.00 84.00 82 GLY A N 1
ATOM 590 C CA . GLY A 1 82 ? 19.901 -14.972 -6.014 1.00 84.00 82 GLY A CA 1
ATOM 591 C C . GLY A 1 82 ? 19.232 -13.962 -6.950 1.00 84.00 82 GLY A C 1
ATOM 592 O O . GLY A 1 82 ? 19.695 -13.764 -8.073 1.00 84.00 82 GLY A O 1
ATOM 593 N N . TRP A 1 83 ? 18.128 -13.338 -6.530 1.00 82.06 83 TRP A N 1
ATOM 594 C CA . TRP A 1 83 ? 17.415 -12.363 -7.354 1.00 82.06 83 TRP A CA 1
ATOM 595 C C . TRP A 1 83 ? 18.162 -11.030 -7.441 1.00 82.06 83 TRP A C 1
ATOM 597 O O . TRP A 1 83 ? 18.893 -10.626 -6.535 1.00 82.06 83 TRP A O 1
ATOM 607 N N . SER A 1 84 ? 17.964 -10.323 -8.556 1.00 78.75 84 SER A N 1
ATOM 608 C CA . SER A 1 84 ? 18.552 -8.999 -8.760 1.00 78.75 84 SER A CA 1
ATOM 609 C C . SER A 1 84 ? 17.966 -7.975 -7.785 1.00 78.75 84 SER A C 1
ATOM 611 O O . SER A 1 84 ? 16.809 -8.074 -7.379 1.00 78.75 84 SER A O 1
ATOM 613 N N . ILE A 1 85 ? 18.746 -6.943 -7.445 1.00 76.12 85 ILE A N 1
ATOM 614 C CA . ILE A 1 85 ? 18.349 -5.934 -6.451 1.00 76.12 85 ILE A CA 1
ATOM 615 C C . ILE A 1 85 ? 17.019 -5.241 -6.793 1.00 76.12 85 ILE A C 1
ATOM 617 O O . ILE A 1 85 ? 16.221 -4.968 -5.902 1.00 76.12 85 ILE A O 1
ATOM 621 N N . ASN A 1 86 ? 16.747 -5.029 -8.085 1.00 76.31 86 ASN A N 1
ATOM 622 C CA . ASN A 1 86 ? 15.506 -4.416 -8.560 1.00 76.31 86 ASN A CA 1
ATOM 623 C C . ASN A 1 86 ? 14.294 -5.310 -8.265 1.00 76.31 86 ASN A C 1
ATOM 625 O O . ASN A 1 86 ? 13.270 -4.822 -7.796 1.00 76.31 86 ASN A O 1
ATOM 629 N N . VAL A 1 87 ? 14.424 -6.620 -8.498 1.00 77.38 87 VAL A N 1
ATOM 630 C CA . VAL A 1 87 ? 13.364 -7.602 -8.224 1.00 77.38 87 VAL A CA 1
ATOM 631 C C . VAL A 1 87 ? 13.170 -7.766 -6.718 1.00 77.38 87 VAL A C 1
ATOM 633 O O . VAL A 1 87 ? 12.039 -7.780 -6.241 1.00 77.38 87 VAL A O 1
ATOM 636 N N . SER A 1 88 ? 14.263 -7.804 -5.957 1.00 81.44 88 SER A N 1
ATOM 637 C CA . SER A 1 88 ? 14.254 -7.890 -4.494 1.00 81.44 88 SER A CA 1
ATOM 638 C C . SER A 1 88 ? 13.557 -6.696 -3.831 1.00 81.44 88 SER A C 1
ATOM 640 O O . SER A 1 88 ? 12.830 -6.872 -2.854 1.00 81.44 88 SER A O 1
ATOM 642 N N . LEU A 1 89 ? 13.737 -5.487 -4.373 1.00 80.38 89 LEU A N 1
ATOM 643 C CA . LEU A 1 89 ? 13.098 -4.269 -3.869 1.00 80.38 89 LEU A CA 1
ATOM 644 C C . LEU A 1 89 ? 11.589 -4.279 -4.139 1.00 80.38 89 LEU A C 1
ATOM 646 O O . LEU A 1 89 ? 10.806 -4.033 -3.222 1.00 80.38 89 LEU A O 1
ATOM 650 N N . VAL A 1 90 ? 11.177 -4.631 -5.361 1.00 81.31 90 VAL A N 1
ATOM 651 C CA . VAL A 1 90 ? 9.754 -4.779 -5.717 1.00 81.31 90 VAL A CA 1
ATOM 652 C C . VAL A 1 90 ? 9.094 -5.852 -4.855 1.00 81.31 90 VAL A C 1
ATOM 654 O O . VAL A 1 90 ? 8.029 -5.620 -4.293 1.00 81.31 90 VAL A O 1
ATOM 657 N N . PHE A 1 91 ? 9.754 -6.995 -4.674 1.00 81.81 91 PHE A N 1
ATOM 658 C CA . PHE A 1 91 ? 9.263 -8.071 -3.818 1.00 81.81 91 PHE A CA 1
ATOM 659 C C . PHE A 1 91 ? 9.091 -7.625 -2.359 1.00 81.81 91 PHE A C 1
ATOM 661 O O . PHE A 1 91 ? 8.059 -7.895 -1.744 1.00 81.81 91 PHE A O 1
ATOM 668 N N . GLY A 1 92 ? 10.061 -6.884 -1.814 1.00 84.38 92 GLY A N 1
ATOM 669 C CA . GLY A 1 92 ? 9.960 -6.299 -0.477 1.00 84.38 92 GLY A CA 1
ATOM 670 C C . GLY A 1 92 ? 8.812 -5.297 -0.335 1.00 84.38 92 GLY A C 1
ATOM 671 O O . GLY A 1 92 ? 8.113 -5.310 0.678 1.00 84.38 92 GLY A O 1
ATOM 672 N N . LEU A 1 93 ? 8.563 -4.479 -1.360 1.00 83.50 93 LEU A N 1
ATOM 673 C CA . LEU A 1 93 ? 7.405 -3.583 -1.397 1.00 83.50 93 LEU A CA 1
ATOM 674 C C . LEU A 1 93 ? 6.083 -4.355 -1.453 1.00 83.50 93 LEU A C 1
ATOM 676 O O . LEU A 1 93 ? 5.149 -3.992 -0.743 1.00 83.50 93 LEU A O 1
ATOM 680 N N . CYS A 1 94 ? 6.010 -5.445 -2.221 1.00 84.25 94 CYS A N 1
ATOM 681 C CA . CYS A 1 94 ? 4.830 -6.311 -2.259 1.00 84.25 94 CYS A CA 1
ATOM 682 C C . CYS A 1 94 ? 4.531 -6.935 -0.888 1.00 84.25 94 CYS A C 1
ATOM 684 O O . CYS A 1 94 ? 3.378 -6.945 -0.465 1.00 84.25 94 CYS A O 1
ATOM 686 N N . ILE A 1 95 ? 5.557 -7.406 -0.170 1.00 85.75 95 ILE A N 1
ATOM 687 C CA . ILE A 1 95 ? 5.413 -7.942 1.197 1.00 85.75 95 ILE A CA 1
ATOM 688 C C . ILE A 1 95 ? 4.922 -6.869 2.173 1.00 85.75 95 ILE A C 1
ATOM 690 O O . ILE A 1 95 ? 4.223 -7.177 3.137 1.00 85.75 95 ILE A O 1
ATOM 694 N N . SER A 1 96 ? 5.282 -5.609 1.935 1.00 84.25 96 SER A N 1
ATOM 695 C CA . SER A 1 96 ? 4.900 -4.507 2.809 1.00 84.25 96 SER A CA 1
ATOM 696 C C . SER A 1 96 ? 3.410 -4.158 2.752 1.00 84.25 96 SER A C 1
ATOM 698 O O . SER A 1 96 ? 2.955 -3.445 3.640 1.00 84.25 96 SER A O 1
ATOM 700 N N . ILE A 1 97 ? 2.651 -4.619 1.751 1.00 82.31 97 ILE A N 1
ATOM 701 C CA . ILE A 1 97 ? 1.231 -4.274 1.598 1.00 82.31 97 ILE A CA 1
ATOM 702 C C . ILE A 1 97 ? 0.397 -4.968 2.684 1.00 82.31 97 ILE A C 1
ATOM 704 O O . ILE A 1 97 ? 0.217 -6.187 2.672 1.00 82.31 97 ILE A O 1
ATOM 708 N N . ALA A 1 98 ? -0.180 -4.190 3.600 1.00 75.88 98 ALA A N 1
ATOM 709 C CA . ALA A 1 98 ? -1.164 -4.694 4.551 1.00 75.88 98 ALA A CA 1
ATOM 710 C C . ALA A 1 98 ? -2.583 -4.788 3.951 1.00 75.88 98 ALA A C 1
ATOM 712 O O . ALA A 1 98 ? -3.010 -3.964 3.143 1.00 75.88 98 ALA A O 1
ATOM 713 N N . SER A 1 99 ? -3.372 -5.765 4.418 1.00 74.62 99 SER A N 1
ATOM 714 C CA . SER A 1 99 ? -4.801 -5.880 4.084 1.00 74.62 99 SER A CA 1
ATOM 715 C C . SER A 1 99 ? -5.639 -4.907 4.927 1.00 74.62 99 SER A C 1
ATOM 717 O O . SER A 1 99 ? -6.240 -5.272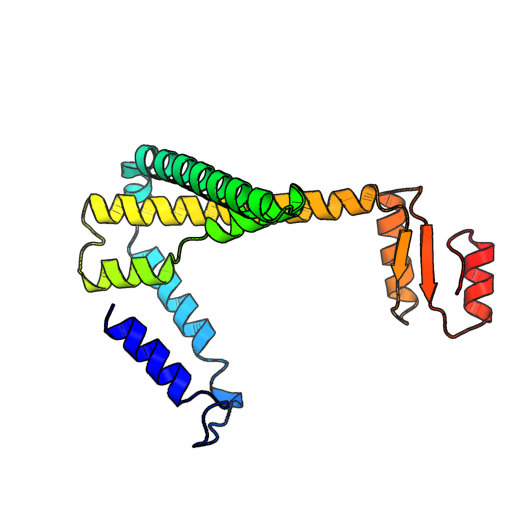 5.943 1.00 74.62 99 SER A O 1
ATOM 719 N N . THR A 1 100 ? -5.648 -3.640 4.514 1.00 76.00 100 THR A N 1
ATOM 720 C CA . THR A 1 100 ? -6.307 -2.527 5.216 1.00 76.00 100 THR A CA 1
ATOM 721 C C . THR A 1 100 ? -7.814 -2.752 5.368 1.00 76.00 100 THR A C 1
ATOM 723 O O . THR A 1 100 ? -8.336 -2.707 6.481 1.00 76.00 100 THR A O 1
ATOM 726 N N . VAL A 1 101 ? -8.514 -3.102 4.286 1.00 71.19 101 VAL A N 1
ATOM 727 C CA . VAL A 1 101 ? -9.975 -3.328 4.280 1.00 71.19 101 VAL A CA 1
ATOM 728 C C . VAL A 1 101 ? -10.401 -4.422 5.264 1.00 71.19 101 VAL A C 1
ATOM 730 O O . VAL A 1 101 ? -11.354 -4.250 6.028 1.00 71.19 101 VAL A O 1
ATOM 733 N N . VAL A 1 102 ? -9.682 -5.546 5.290 1.00 76.75 102 VAL A N 1
ATOM 734 C CA . VAL A 1 102 ? -10.022 -6.688 6.151 1.00 76.75 102 VAL A CA 1
ATOM 735 C C . VAL A 1 102 ? -9.79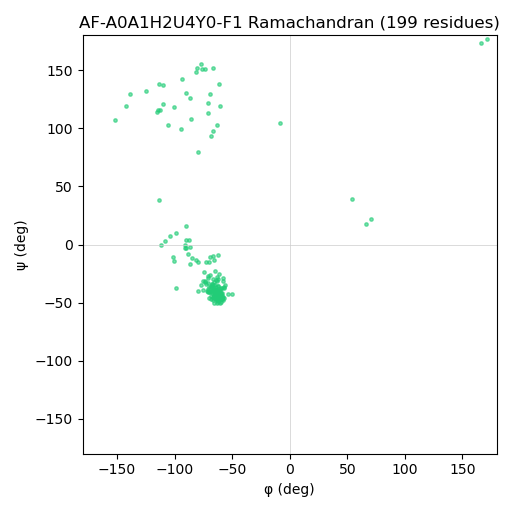8 -6.355 7.625 1.00 76.75 102 VAL A C 1
ATOM 737 O O . VAL A 1 102 ? -10.617 -6.734 8.475 1.00 76.75 102 VAL A O 1
ATOM 740 N N . LEU A 1 103 ? -8.721 -5.634 7.956 1.00 79.62 103 LEU A N 1
ATOM 741 C CA . LEU A 1 103 ? -8.479 -5.265 9.347 1.00 79.62 103 LEU A CA 1
ATOM 742 C C . LEU A 1 103 ? -9.477 -4.214 9.834 1.00 79.62 103 LEU A C 1
ATOM 744 O O . LEU A 1 103 ? -9.994 -4.356 10.941 1.00 79.62 103 LEU A O 1
ATOM 748 N N . LEU A 1 104 ? -9.809 -3.227 9.000 1.00 78.38 104 LEU A N 1
ATOM 749 C CA . LEU A 1 104 ? -10.819 -2.210 9.307 1.00 78.38 104 LEU A CA 1
ATOM 750 C C . LEU A 1 104 ? -12.180 -2.850 9.599 1.00 78.38 104 LEU A C 1
ATOM 752 O O . LEU A 1 104 ? -12.758 -2.599 10.656 1.00 78.38 104 LEU A O 1
ATOM 756 N N . ARG A 1 105 ? -12.627 -3.784 8.749 1.00 76.06 105 ARG A N 1
ATOM 757 C CA . ARG A 1 105 ? -13.848 -4.576 8.983 1.00 76.06 105 ARG A CA 1
ATOM 758 C C . ARG A 1 105 ? -13.792 -5.390 10.271 1.00 76.06 105 ARG A C 1
ATOM 760 O O . ARG A 1 105 ? -14.791 -5.524 10.971 1.00 76.06 105 ARG A O 1
ATOM 767 N N . THR A 1 106 ? -12.625 -5.930 10.612 1.00 79.81 106 THR A N 1
ATOM 768 C CA . THR A 1 106 ? -12.441 -6.686 11.860 1.00 79.81 106 THR A CA 1
ATOM 769 C C . THR A 1 106 ? -12.503 -5.777 13.089 1.00 79.81 106 THR A C 1
ATOM 771 O O . THR A 1 106 ? -13.026 -6.184 14.127 1.00 79.81 106 THR A O 1
ATOM 774 N N .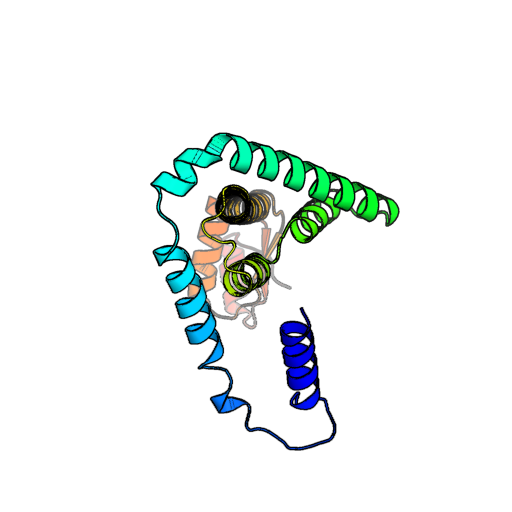 LEU A 1 107 ? -11.982 -4.555 12.987 1.00 81.75 107 LEU A N 1
ATOM 775 C CA . LEU A 1 107 ? -11.996 -3.559 14.057 1.00 81.75 107 LEU A CA 1
ATOM 776 C C . LEU A 1 107 ? -13.406 -3.002 14.283 1.00 81.75 107 LEU A C 1
ATOM 778 O O . LEU A 1 107 ? -13.833 -2.866 15.430 1.00 81.75 107 LEU A O 1
ATOM 782 N N . GLU A 1 108 ? -14.137 -2.766 13.192 1.00 80.50 108 GLU A N 1
ATOM 783 C CA . GLU A 1 108 ? -15.554 -2.391 13.169 1.00 80.50 108 GLU A CA 1
ATOM 784 C C . GLU A 1 108 ? -16.423 -3.478 13.811 1.00 80.50 108 GLU A C 1
ATOM 786 O O . GLU A 1 108 ? -17.159 -3.199 14.754 1.00 80.50 108 GLU A O 1
ATOM 791 N N . ALA A 1 109 ? -16.256 -4.738 13.392 1.00 80.94 109 ALA A N 1
ATOM 792 C CA . ALA A 1 109 ? -17.000 -5.875 13.938 1.00 80.94 109 ALA A CA 1
ATOM 793 C C . ALA A 1 109 ? -16.752 -6.099 15.440 1.00 80.94 109 ALA A C 1
ATOM 795 O O . ALA A 1 109 ? -17.594 -6.667 16.131 1.00 80.94 109 ALA A O 1
ATOM 796 N N . LYS A 1 110 ? -15.596 -5.661 15.954 1.00 82.62 110 LYS A N 1
ATOM 797 C CA . LYS A 1 110 ? -15.266 -5.693 17.387 1.00 82.62 110 LYS A CA 1
ATOM 798 C C . LYS A 1 110 ? -15.669 -4.417 18.138 1.00 82.62 110 LYS A C 1
ATOM 800 O O . LYS A 1 110 ? -15.454 -4.352 19.344 1.00 82.62 110 LYS A O 1
ATOM 805 N N . GLY A 1 111 ? -16.197 -3.398 17.456 1.00 81.69 111 GLY A N 1
ATOM 806 C CA . GLY A 1 111 ? -16.539 -2.102 18.050 1.00 81.69 111 GLY A CA 1
ATOM 807 C C . GLY A 1 111 ? -15.330 -1.290 18.535 1.00 81.69 111 GLY A C 1
ATOM 808 O O . GLY A 1 111 ? -15.486 -0.368 19.330 1.00 81.69 111 GLY A O 1
ATOM 809 N N . LEU A 1 112 ? -14.114 -1.616 18.081 1.00 84.75 112 LEU A N 1
ATOM 810 C CA . LEU A 1 112 ? -12.864 -1.039 18.595 1.00 84.75 112 LEU A CA 1
ATOM 811 C C . LEU A 1 112 ? -12.404 0.217 17.843 1.00 84.75 112 LEU A C 1
ATOM 813 O O . LEU A 1 112 ? -11.389 0.799 18.224 1.00 84.75 112 LEU A O 1
ATOM 817 N N . LEU A 1 113 ? -13.136 0.662 16.816 1.00 79.12 113 LEU A N 1
ATOM 818 C CA . LEU A 1 113 ? -12.765 1.814 15.980 1.00 79.12 113 LEU A CA 1
ATOM 819 C C . LEU A 1 113 ? -12.556 3.110 16.778 1.00 79.12 113 LEU A C 1
ATOM 821 O O . LEU A 1 113 ? -11.641 3.865 16.472 1.00 79.12 113 LEU A O 1
ATOM 825 N N . LYS A 1 114 ? -13.360 3.342 17.824 1.00 77.75 114 LYS A N 1
ATOM 826 C CA . LYS A 1 114 ? -13.275 4.548 18.670 1.00 77.75 114 LYS A CA 1
ATOM 827 C C . LYS A 1 114 ? -12.267 4.440 19.819 1.00 77.75 114 LYS A C 1
ATOM 829 O O . LYS A 1 114 ? -12.120 5.377 20.595 1.00 77.75 114 LYS A O 1
ATOM 834 N N . SER A 1 115 ? -11.611 3.291 19.981 1.00 86.00 115 SER A N 1
ATOM 835 C CA . SER A 1 115 ? -10.577 3.132 21.007 1.00 86.00 115 SER A CA 1
ATOM 836 C C . SER A 1 115 ? -9.275 3.802 20.567 1.00 86.00 115 SER A C 1
ATOM 838 O O . SER A 1 115 ? -9.007 3.887 19.370 1.00 86.00 115 SER A O 1
ATOM 840 N N . ILE A 1 116 ? -8.424 4.196 21.523 1.00 83.38 116 ILE A N 1
ATOM 841 C CA . ILE A 1 116 ? -7.102 4.780 21.224 1.00 83.38 116 ILE A CA 1
ATOM 842 C C . ILE A 1 116 ? -6.292 3.862 20.289 1.00 83.38 116 ILE A C 1
ATOM 844 O O . ILE A 1 116 ? -5.715 4.301 19.300 1.00 83.38 116 ILE A O 1
ATOM 848 N N . ASN A 1 117 ? -6.330 2.551 20.556 1.00 85.25 117 ASN A N 1
ATOM 849 C CA . ASN A 1 117 ? -5.636 1.544 19.759 1.00 85.25 117 ASN A CA 1
ATOM 850 C C . ASN A 1 117 ? -6.260 1.413 18.365 1.00 85.25 117 ASN A C 1
ATOM 852 O O . ASN A 1 117 ? -5.544 1.211 17.388 1.00 85.25 117 ASN A O 1
ATOM 856 N N . GLY A 1 118 ? -7.584 1.556 18.266 1.00 84.94 118 GLY A N 1
ATOM 857 C CA . GLY A 1 118 ? -8.297 1.569 16.997 1.00 84.94 118 GLY A CA 1
ATOM 858 C C . GLY A 1 118 ? -7.883 2.742 16.120 1.00 84.94 118 GLY A C 1
ATOM 859 O O . GLY A 1 118 ? -7.524 2.536 14.963 1.00 84.94 118 GLY A O 1
ATOM 860 N N . GLN A 1 119 ? -7.835 3.946 16.691 1.00 84.50 119 GLN A N 1
ATOM 861 C CA . GLN A 1 119 ? -7.413 5.153 15.981 1.00 84.50 119 GLN A CA 1
ATOM 862 C C . GLN A 1 119 ? -5.957 5.079 15.515 1.00 84.50 119 GLN A C 1
ATOM 864 O O . GLN A 1 119 ? -5.671 5.440 14.376 1.00 84.50 119 GLN A O 1
ATOM 869 N N . ILE A 1 120 ? -5.048 4.535 16.334 1.00 87.00 120 ILE A N 1
ATOM 870 C CA . ILE A 1 120 ? -3.648 4.308 15.932 1.00 87.00 120 ILE A CA 1
ATOM 871 C C . ILE A 1 120 ? -3.567 3.346 14.739 1.00 87.00 120 ILE A C 1
ATOM 873 O O . ILE A 1 120 ? -2.844 3.612 13.780 1.00 87.00 120 ILE A O 1
ATOM 877 N N . VAL A 1 121 ? -4.310 2.236 14.782 1.00 86.50 121 VAL A N 1
ATOM 878 C CA . VAL A 1 121 ? -4.317 1.221 13.718 1.00 86.50 121 VAL A CA 1
ATOM 879 C C . VAL A 1 121 ? -4.887 1.783 12.414 1.00 86.50 121 VAL A C 1
ATOM 881 O O . VAL A 1 121 ? -4.273 1.618 11.362 1.00 86.50 121 VAL A O 1
ATOM 884 N N . VAL A 1 122 ? -6.018 2.489 12.476 1.00 83.31 122 VAL A N 1
ATOM 885 C CA . VAL A 1 122 ? -6.628 3.138 11.303 1.00 83.31 122 VAL A CA 1
ATOM 886 C C . VAL A 1 122 ? -5.702 4.221 10.746 1.00 83.31 122 VAL A C 1
ATOM 888 O O . VAL A 1 122 ? -5.453 4.255 9.542 1.00 83.31 122 VAL A O 1
ATOM 891 N N . GLY A 1 123 ? -5.134 5.064 11.614 1.00 86.56 123 GLY A N 1
ATOM 892 C CA . GLY A 1 123 ? -4.205 6.118 11.218 1.00 86.56 123 GLY A CA 1
ATOM 893 C C . GLY A 1 123 ? -2.960 5.569 10.524 1.00 86.56 123 GLY A C 1
ATOM 894 O O . GLY A 1 123 ? -2.556 6.097 9.489 1.00 86.56 123 GLY A O 1
ATOM 895 N N . ARG A 1 124 ? -2.396 4.464 11.030 1.00 87.31 124 ARG A N 1
ATOM 896 C CA . ARG A 1 124 ? -1.304 3.738 10.364 1.00 87.31 124 ARG A CA 1
ATOM 897 C C . ARG A 1 124 ? -1.709 3.296 8.956 1.00 87.31 124 ARG A C 1
ATOM 899 O O . ARG A 1 124 ? -0.947 3.539 8.033 1.00 87.31 124 ARG A O 1
ATOM 906 N N . PHE A 1 125 ? -2.900 2.728 8.761 1.00 87.06 125 PHE A N 1
ATOM 907 C CA . PHE A 1 125 ? -3.348 2.291 7.429 1.00 87.06 125 PHE A CA 1
ATOM 908 C C . PHE A 1 125 ? -3.562 3.420 6.433 1.00 87.06 125 PHE A C 1
ATOM 910 O O . PHE A 1 125 ? -3.257 3.248 5.255 1.00 87.06 125 PHE A O 1
ATOM 917 N N . ILE A 1 126 ? -4.071 4.566 6.888 1.00 84.81 126 ILE A N 1
ATOM 918 C CA . ILE A 1 126 ? -4.219 5.744 6.028 1.00 84.81 126 ILE A CA 1
ATOM 919 C C . ILE A 1 126 ? -2.836 6.213 5.558 1.00 84.81 126 ILE A C 1
ATOM 921 O O . ILE A 1 126 ? -2.631 6.429 4.364 1.00 84.81 126 ILE A O 1
ATOM 925 N N . VAL A 1 127 ? -1.873 6.321 6.481 1.00 87.62 127 VAL A N 1
ATOM 926 C CA . VAL A 1 127 ? -0.494 6.712 6.147 1.00 87.62 127 VAL A CA 1
ATOM 927 C C . VAL A 1 127 ? 0.167 5.675 5.236 1.00 87.62 127 VAL A C 1
ATOM 929 O O . VAL A 1 127 ? 0.774 6.051 4.238 1.00 87.62 127 VAL A O 1
ATOM 932 N N . GLU A 1 128 ? 0.023 4.386 5.537 1.00 88.44 128 GLU A N 1
ATOM 933 C CA . GLU A 1 128 ? 0.557 3.280 4.735 1.00 88.44 128 GLU A CA 1
ATOM 934 C C . GLU A 1 128 ? 0.009 3.318 3.306 1.00 88.44 128 GLU A C 1
ATOM 936 O O . GLU A 1 128 ? 0.787 3.276 2.357 1.00 88.44 128 GLU A O 1
ATOM 941 N N . GLY A 1 129 ? -1.305 3.496 3.141 1.00 87.19 129 GLY A N 1
ATOM 942 C CA . GLY A 1 129 ? -1.934 3.635 1.828 1.00 87.19 129 GLY A CA 1
ATOM 943 C C . GLY A 1 129 ? -1.377 4.816 1.028 1.00 87.19 129 GLY A C 1
ATOM 944 O O . GLY A 1 129 ? -1.012 4.647 -0.134 1.00 87.19 129 GLY A O 1
ATOM 945 N N . LEU A 1 130 ? -1.239 5.992 1.649 1.00 87.00 130 LEU A N 1
ATOM 946 C CA . LEU A 1 130 ? -0.670 7.182 0.998 1.00 87.00 130 LEU A CA 1
ATOM 947 C C . LEU A 1 130 ? 0.793 6.980 0.585 1.00 87.00 130 LEU A C 1
ATOM 949 O O . LEU A 1 130 ? 1.175 7.330 -0.533 1.00 87.00 130 LEU A O 1
ATOM 953 N N . VAL A 1 131 ? 1.606 6.400 1.470 1.00 88.69 131 VAL A N 1
ATOM 954 C CA . VAL A 1 131 ? 3.011 6.091 1.179 1.00 88.69 131 VAL A CA 1
ATOM 955 C C . VAL A 1 131 ? 3.105 5.088 0.033 1.00 88.69 131 VAL A C 1
ATOM 957 O O . VAL A 1 131 ? 3.907 5.295 -0.872 1.00 88.69 131 VAL A O 1
ATOM 960 N N . MET A 1 132 ? 2.271 4.046 0.016 1.00 86.69 132 MET A N 1
ATOM 961 C CA . MET A 1 132 ? 2.295 3.042 -1.051 1.00 86.69 132 MET A CA 1
ATOM 962 C C . MET A 1 132 ? 1.873 3.614 -2.402 1.00 86.69 132 MET A C 1
ATOM 964 O O . MET A 1 132 ? 2.530 3.323 -3.396 1.00 86.69 132 MET A O 1
ATOM 968 N N . VAL A 1 133 ? 0.857 4.480 -2.452 1.00 88.06 133 VAL A N 1
ATOM 969 C CA . VAL A 1 133 ? 0.503 5.199 -3.689 1.00 88.06 133 VAL A CA 1
ATOM 970 C C . VAL A 1 133 ? 1.689 6.029 -4.188 1.00 88.06 133 VAL A C 1
ATOM 972 O O . VAL A 1 133 ? 2.043 5.943 -5.361 1.00 88.06 133 VAL A O 1
ATOM 975 N N . LEU A 1 134 ? 2.357 6.779 -3.303 1.00 88.25 134 LEU A N 1
ATOM 976 C CA . LEU A 1 134 ? 3.534 7.571 -3.673 1.00 88.25 134 LEU A CA 1
ATOM 977 C C . LEU A 1 134 ? 4.690 6.693 -4.175 1.00 88.25 134 LEU A C 1
ATOM 979 O O . LEU A 1 134 ? 5.330 7.031 -5.169 1.00 88.25 134 LEU A O 1
ATOM 983 N N . VAL A 1 135 ? 4.956 5.572 -3.502 1.00 85.88 135 VAL A N 1
ATOM 984 C CA . VAL A 1 135 ? 6.010 4.626 -3.886 1.00 85.88 135 VAL A CA 1
ATOM 985 C C . VAL A 1 135 ? 5.709 3.982 -5.236 1.00 85.88 135 VAL A C 1
ATOM 987 O O . VAL A 1 135 ? 6.621 3.872 -6.049 1.00 85.88 135 VAL A O 1
ATOM 990 N N . LEU A 1 136 ? 4.459 3.594 -5.499 1.00 83.88 136 LEU A N 1
ATOM 991 C CA . LEU A 1 136 ? 4.048 3.030 -6.787 1.00 83.88 136 LEU A CA 1
ATOM 992 C C . LEU A 1 136 ? 4.235 4.044 -7.917 1.00 83.88 136 LEU A C 1
ATOM 994 O O . LEU A 1 136 ? 4.873 3.720 -8.915 1.00 83.88 136 LEU A O 1
ATOM 998 N N . ILE A 1 137 ? 3.788 5.288 -7.722 1.00 87.62 137 ILE A N 1
ATOM 999 C CA . ILE A 1 137 ? 3.994 6.368 -8.697 1.00 87.62 137 ILE A CA 1
ATOM 1000 C C . ILE A 1 137 ? 5.490 6.600 -8.929 1.00 87.62 137 ILE A C 1
ATOM 1002 O O . ILE A 1 137 ? 5.938 6.674 -10.069 1.00 87.62 137 ILE A O 1
ATOM 1006 N N . LEU A 1 138 ? 6.292 6.693 -7.864 1.00 80.50 138 LEU A N 1
ATOM 1007 C CA . LEU A 1 138 ? 7.732 6.910 -7.992 1.00 80.50 138 LEU A CA 1
ATOM 1008 C C . LEU A 1 138 ? 8.424 5.733 -8.688 1.00 80.50 138 LEU A C 1
ATOM 1010 O O . LEU A 1 138 ? 9.323 5.952 -9.496 1.00 80.50 138 LEU A O 1
ATOM 1014 N N . TYR A 1 139 ? 8.008 4.499 -8.402 1.00 79.81 139 TYR A N 1
ATOM 1015 C CA . TYR A 1 139 ? 8.521 3.297 -9.053 1.00 79.81 139 TYR A CA 1
ATOM 1016 C C . TYR A 1 139 ? 8.192 3.284 -10.551 1.00 79.81 139 TYR A C 1
ATOM 1018 O O . TYR A 1 139 ? 9.089 3.044 -11.364 1.00 79.81 139 TYR A O 1
ATOM 1026 N N . GLU A 1 140 ? 6.950 3.595 -10.928 1.00 76.62 140 GLU A N 1
ATOM 1027 C CA . GLU A 1 140 ? 6.528 3.735 -12.326 1.00 76.62 140 GLU A CA 1
ATOM 1028 C C . GLU A 1 140 ? 7.303 4.847 -13.036 1.00 76.62 140 GLU A C 1
ATOM 1030 O O . GLU A 1 140 ? 7.807 4.641 -14.136 1.00 76.62 140 GLU A O 1
ATOM 1035 N N . VAL A 1 141 ? 7.491 6.001 -12.394 1.00 76.81 141 VAL A N 1
ATOM 1036 C CA . VAL A 1 141 ? 8.293 7.101 -12.947 1.00 76.81 141 VAL A CA 1
ATOM 1037 C C . VAL A 1 141 ? 9.759 6.697 -13.092 1.00 76.81 141 VAL A C 1
ATOM 1039 O O . VAL A 1 141 ? 10.379 7.028 -14.096 1.00 76.81 141 VAL A O 1
ATOM 1042 N N . LEU A 1 142 ? 10.334 5.958 -12.142 1.00 63.78 142 LEU A N 1
ATOM 1043 C CA . LEU A 1 142 ? 11.738 5.536 -12.187 1.00 63.78 142 LEU A CA 1
ATOM 1044 C C . LEU A 1 142 ? 11.989 4.442 -13.240 1.00 63.78 142 LEU A C 1
ATOM 1046 O O . LEU A 1 142 ? 13.051 4.414 -13.873 1.00 63.78 142 LEU A O 1
ATOM 1050 N N . THR A 1 143 ? 11.011 3.560 -13.457 1.00 67.19 143 THR A N 1
ATOM 1051 C CA . THR A 1 143 ? 11.033 2.557 -14.534 1.00 67.19 143 THR A CA 1
ATOM 1052 C C . THR A 1 143 ? 10.752 3.183 -15.900 1.00 67.19 143 THR A C 1
ATOM 1054 O O . THR A 1 143 ? 11.453 2.869 -16.861 1.00 67.19 143 THR A O 1
ATOM 1057 N N . GLN A 1 144 ? 9.836 4.148 -16.000 1.00 61.81 144 GLN A N 1
ATOM 1058 C CA . GLN A 1 144 ? 9.639 4.943 -17.217 1.00 61.81 144 GLN A CA 1
ATOM 1059 C C . GLN A 1 144 ? 10.842 5.847 -17.515 1.00 61.81 144 GLN A C 1
ATOM 1061 O O . GLN A 1 144 ? 11.239 5.980 -18.666 1.00 61.81 144 GLN A O 1
ATOM 1066 N N . ALA A 1 145 ? 11.522 6.389 -16.506 1.00 57.22 145 ALA A N 1
ATOM 1067 C CA . ALA A 1 145 ? 12.778 7.114 -16.690 1.00 57.22 145 ALA A CA 1
ATOM 1068 C C . ALA A 1 145 ? 13.906 6.199 -17.208 1.00 57.22 145 ALA A C 1
ATOM 1070 O O . ALA A 1 145 ? 14.818 6.673 -17.880 1.00 57.22 145 ALA A O 1
ATOM 1071 N N . HIS A 1 146 ? 13.832 4.878 -16.998 1.00 51.84 146 HIS A N 1
ATOM 1072 C CA . HIS A 1 146 ? 14.713 3.921 -17.681 1.00 51.84 146 HIS A CA 1
ATOM 1073 C C . HIS A 1 146 ? 14.376 3.730 -19.172 1.00 51.84 146 HIS A C 1
ATOM 1075 O O . HIS A 1 146 ? 15.247 3.273 -19.912 1.00 51.84 146 HIS A O 1
ATOM 1081 N N . VAL A 1 147 ? 13.203 4.160 -19.661 1.00 49.19 147 VAL A N 1
ATOM 1082 C CA . VAL A 1 147 ? 12.949 4.337 -21.108 1.00 49.19 147 VAL A CA 1
ATOM 1083 C C . VAL A 1 147 ? 13.853 5.437 -21.673 1.00 49.19 147 VAL A C 1
ATOM 1085 O O . VAL A 1 147 ? 14.345 5.306 -22.790 1.00 49.19 147 VAL A O 1
ATOM 1088 N N . ALA A 1 148 ? 14.219 6.450 -20.877 1.00 44.47 148 ALA A N 1
ATOM 1089 C CA . ALA A 1 148 ? 15.191 7.463 -21.295 1.00 44.47 148 ALA A CA 1
ATOM 1090 C C . ALA A 1 148 ? 16.635 6.922 -21.432 1.00 44.47 148 ALA A C 1
ATOM 1092 O O . ALA A 1 148 ? 17.501 7.595 -21.980 1.00 44.47 148 ALA A O 1
ATOM 1093 N N . ARG A 1 149 ? 16.909 5.693 -20.967 1.00 45.88 149 ARG A N 1
ATOM 1094 C CA . ARG A 1 149 ? 18.150 4.936 -21.228 1.00 45.88 149 ARG A CA 1
ATOM 1095 C C . ARG A 1 149 ? 17.933 3.711 -22.112 1.00 45.88 149 ARG A C 1
ATOM 1097 O O . ARG A 1 149 ? 18.897 2.997 -22.394 1.00 45.88 149 ARG A O 1
ATOM 1104 N N . ALA A 1 150 ? 16.701 3.441 -22.539 1.00 48.28 150 ALA A N 1
ATOM 1105 C CA . ALA A 1 150 ? 16.433 2.327 -23.426 1.00 48.28 150 ALA A CA 1
ATOM 1106 C C . ALA A 1 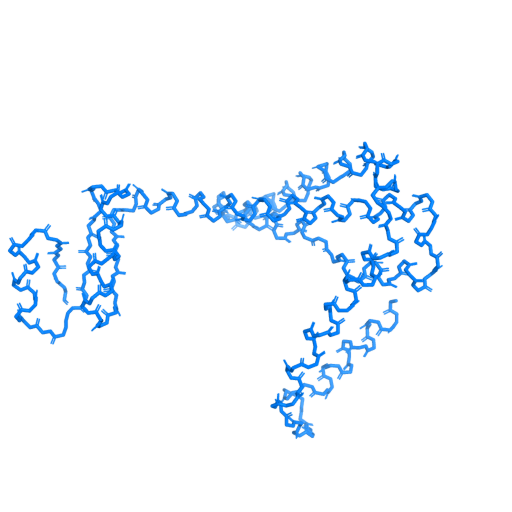150 ? 17.215 2.555 -24.721 1.00 48.28 150 ALA A C 1
ATOM 1108 O O . ALA A 1 150 ? 17.035 3.554 -25.410 1.00 48.28 150 ALA A O 1
ATOM 1109 N N . ALA A 1 151 ? 18.125 1.632 -25.027 1.00 49.75 151 ALA A N 1
ATOM 1110 C CA . ALA A 1 151 ? 18.863 1.662 -26.280 1.00 49.75 151 ALA A CA 1
ATOM 1111 C C . ALA A 1 151 ? 17.976 1.219 -27.448 1.00 49.75 151 ALA A C 1
ATOM 1113 O O . ALA A 1 151 ? 18.272 1.566 -28.583 1.00 49.75 151 ALA A O 1
ATOM 1114 N N . ARG A 1 152 ? 16.908 0.448 -27.187 1.00 46.94 152 ARG A N 1
ATOM 1115 C CA . ARG A 1 152 ? 15.996 -0.076 -28.208 1.00 46.94 152 ARG A CA 1
ATOM 1116 C C . ARG A 1 152 ? 14.535 0.007 -27.766 1.00 46.94 152 ARG A C 1
ATOM 1118 O O . ARG A 1 152 ? 14.209 -0.463 -26.680 1.00 46.94 152 ARG A O 1
ATOM 1125 N N . LEU A 1 153 ? 13.677 0.568 -28.616 1.00 55.88 153 LEU A N 1
ATOM 1126 C CA . LEU A 1 153 ? 12.221 0.627 -28.452 1.00 55.88 153 LEU A CA 1
ATOM 1127 C C . LEU A 1 153 ? 11.580 -0.212 -29.560 1.00 55.88 153 LEU A C 1
ATOM 1129 O O . LEU A 1 153 ? 11.742 0.108 -30.732 1.00 55.88 153 LEU A O 1
ATOM 1133 N N . PHE A 1 154 ? 10.886 -1.289 -29.201 1.00 53.91 154 PHE A N 1
ATOM 1134 C CA . PHE A 1 154 ? 10.235 -2.176 -30.167 1.00 53.91 154 PHE A CA 1
ATOM 1135 C C . PHE A 1 154 ? 8.741 -1.846 -30.225 1.00 53.91 154 PHE A C 1
ATOM 1137 O O . PHE A 1 154 ? 8.054 -1.963 -29.210 1.00 53.91 154 PHE A O 1
ATOM 1144 N N . ILE A 1 155 ? 8.238 -1.421 -31.383 1.00 60.00 155 ILE A N 1
ATOM 1145 C CA . ILE A 1 155 ? 6.823 -1.077 -31.576 1.00 60.00 155 ILE A CA 1
ATOM 1146 C C . ILE A 1 155 ? 6.235 -2.067 -32.588 1.00 60.00 155 ILE A C 1
ATOM 1148 O O . ILE A 1 155 ? 6.626 -2.097 -33.753 1.00 60.00 155 ILE A O 1
ATOM 1152 N N . ALA A 1 156 ? 5.305 -2.902 -32.122 1.00 52.25 156 ALA A N 1
ATOM 1153 C CA . ALA A 1 156 ? 4.666 -3.973 -32.895 1.00 52.25 156 ALA A CA 1
ATOM 1154 C C . ALA A 1 156 ? 3.165 -3.704 -33.117 1.00 52.25 156 ALA A C 1
ATOM 1156 O O . ALA A 1 156 ? 2.341 -4.610 -33.008 1.00 52.25 156 ALA A O 1
ATOM 1157 N N . ILE A 1 157 ? 2.806 -2.443 -33.362 1.00 55.78 157 ILE A N 1
ATOM 1158 C CA . ILE A 1 157 ? 1.424 -1.988 -33.566 1.00 55.78 157 ILE A CA 1
ATOM 1159 C C . ILE A 1 157 ? 1.297 -1.521 -35.021 1.00 55.78 157 ILE A C 1
ATOM 1161 O O . ILE A 1 157 ? 2.203 -0.860 -35.510 1.00 55.78 157 ILE A O 1
ATOM 1165 N N . SER A 1 158 ? 0.197 -1.842 -35.706 1.00 51.38 158 SER A N 1
ATOM 1166 C CA . SER A 1 158 ? -0.007 -1.565 -37.144 1.00 51.38 158 SER A CA 1
ATOM 1167 C C . SER A 1 158 ? -0.656 -0.204 -37.452 1.00 51.38 158 SER A C 1
ATOM 1169 O O . SER A 1 158 ? -1.179 -0.015 -38.544 1.00 51.38 158 SER A O 1
ATOM 1171 N N . ASP A 1 159 ? -0.682 0.728 -36.493 1.00 58.31 159 ASP A N 1
ATOM 1172 C CA . ASP A 1 159 ? -1.350 2.030 -36.637 1.00 58.31 159 ASP A CA 1
ATOM 1173 C C . ASP A 1 159 ? -0.334 3.169 -36.818 1.00 58.31 159 ASP A C 1
ATOM 1175 O O . ASP A 1 159 ? 0.282 3.651 -35.860 1.00 58.31 159 ASP A O 1
ATOM 1179 N N . THR A 1 160 ? -0.188 3.621 -38.065 1.00 56.28 160 THR A N 1
ATOM 1180 C CA . THR A 1 160 ? 0.804 4.607 -38.516 1.00 56.28 160 THR A CA 1
ATOM 1181 C C . THR A 1 160 ? 0.709 5.957 -37.784 1.00 56.28 160 THR A C 1
ATOM 1183 O O . THR A 1 160 ? 1.725 6.636 -37.604 1.00 56.28 160 THR A O 1
ATOM 1186 N N . PHE A 1 161 ? -0.476 6.367 -37.307 1.00 59.47 161 PHE A N 1
ATOM 1187 C CA . PHE A 1 161 ? -0.648 7.676 -36.656 1.00 59.47 161 PHE A CA 1
ATOM 1188 C C . PHE A 1 161 ? -0.174 7.671 -35.197 1.00 59.47 161 PHE A C 1
ATOM 1190 O O . PHE A 1 161 ? 0.481 8.612 -34.738 1.00 59.47 161 PHE A O 1
ATOM 1197 N N . ASN A 1 162 ? -0.461 6.589 -34.473 1.00 63.19 162 ASN A N 1
ATOM 1198 C CA . ASN A 1 162 ? -0.053 6.435 -33.078 1.00 63.19 162 ASN A CA 1
ATOM 1199 C C . ASN A 1 162 ? 1.453 6.153 -32.945 1.00 63.19 162 ASN A C 1
ATOM 1201 O O . ASN A 1 162 ? 2.089 6.658 -32.015 1.00 63.19 162 ASN A O 1
ATOM 1205 N N . ILE A 1 163 ? 2.046 5.456 -33.923 1.00 67.00 163 ILE A N 1
ATOM 1206 C CA . ILE A 1 163 ? 3.497 5.221 -33.995 1.00 67.00 163 ILE A CA 1
ATOM 1207 C C . ILE A 1 163 ? 4.262 6.545 -34.043 1.00 67.00 163 ILE A C 1
ATOM 1209 O O . ILE A 1 163 ? 5.218 6.719 -33.291 1.00 67.00 163 ILE A O 1
ATOM 1213 N N . ARG A 1 164 ? 3.827 7.511 -34.864 1.00 62.50 164 ARG A N 1
ATOM 1214 C CA . ARG A 1 164 ? 4.529 8.798 -35.006 1.00 62.50 164 ARG A CA 1
ATOM 1215 C C . ARG A 1 164 ? 4.608 9.552 -33.678 1.00 62.50 164 ARG A C 1
ATOM 1217 O O . ARG A 1 164 ? 5.695 9.967 -33.287 1.00 62.50 164 ARG A O 1
ATOM 1224 N N . LYS A 1 165 ? 3.490 9.652 -32.951 1.00 65.88 165 LYS A N 1
ATOM 1225 C CA . LYS A 1 165 ? 3.452 10.297 -31.627 1.00 65.88 165 LYS A CA 1
ATOM 1226 C C . LYS A 1 165 ? 4.308 9.559 -30.599 1.00 65.88 165 LYS A C 1
ATOM 1228 O O . LYS A 1 165 ? 5.021 10.196 -29.830 1.00 65.88 165 LYS A O 1
ATOM 1233 N N . MET A 1 166 ? 4.261 8.226 -30.590 1.00 63.78 166 MET A N 1
ATOM 1234 C CA . MET A 1 166 ? 5.079 7.417 -29.682 1.00 63.78 166 MET A CA 1
ATOM 1235 C C . MET A 1 166 ? 6.577 7.587 -29.954 1.00 63.78 166 MET A C 1
ATOM 1237 O O . MET A 1 166 ? 7.351 7.745 -29.012 1.00 63.78 166 MET A O 1
ATOM 1241 N N . VAL A 1 167 ? 6.986 7.612 -31.226 1.00 67.56 167 VAL A N 1
ATOM 1242 C CA . VAL A 1 167 ? 8.384 7.824 -31.631 1.00 67.56 167 VAL A CA 1
ATOM 1243 C C . VAL A 1 167 ? 8.849 9.242 -31.309 1.00 67.56 167 VAL A C 1
ATOM 1245 O O . VAL A 1 167 ? 9.969 9.421 -30.834 1.00 67.56 167 VAL A O 1
ATOM 1248 N N . GLU A 1 168 ? 7.998 10.243 -31.512 1.00 69.81 168 GLU A N 1
ATOM 1249 C CA . GLU A 1 168 ? 8.309 11.640 -31.204 1.00 69.81 168 GLU A CA 1
ATOM 1250 C C . GLU A 1 168 ? 8.501 11.855 -29.696 1.00 69.81 168 GLU A C 1
ATOM 1252 O O . GLU A 1 168 ? 9.512 12.421 -29.271 1.00 69.81 168 GLU A O 1
ATOM 1257 N N . ILE A 1 169 ? 7.601 11.312 -28.870 1.00 67.81 169 ILE A N 1
ATOM 1258 C CA . ILE A 1 169 ? 7.724 11.350 -27.406 1.00 67.81 169 ILE A CA 1
ATOM 1259 C C . ILE A 1 169 ? 8.989 10.600 -26.963 1.00 67.81 169 ILE A C 1
ATOM 1261 O O . ILE A 1 169 ? 9.779 11.133 -26.182 1.00 67.81 169 ILE A O 1
ATOM 1265 N N . ALA A 1 170 ? 9.239 9.408 -27.512 1.00 62.47 170 ALA A N 1
ATOM 1266 C CA . ALA A 1 170 ? 10.417 8.607 -27.187 1.00 62.47 170 ALA A CA 1
ATOM 1267 C C . ALA A 1 170 ? 11.736 9.309 -27.554 1.00 62.47 170 ALA A C 1
ATOM 1269 O O . ALA A 1 170 ? 12.661 9.313 -26.743 1.00 62.47 170 ALA A O 1
ATOM 1270 N N . LYS A 1 171 ? 11.819 9.951 -28.729 1.00 65.12 171 LYS A N 1
ATOM 1271 C CA . LYS A 1 171 ? 12.999 10.728 -29.152 1.00 65.12 171 LYS A CA 1
ATOM 1272 C C . LYS A 1 171 ? 13.170 12.034 -28.372 1.00 65.12 171 LYS A C 1
ATOM 1274 O O . LYS A 1 171 ? 14.305 12.464 -28.182 1.00 65.12 171 LYS A O 1
ATOM 1279 N N . THR A 1 172 ? 12.082 12.636 -27.888 1.00 68.12 172 THR A N 1
ATOM 1280 C CA . THR A 1 172 ? 12.136 13.807 -26.989 1.00 68.12 172 THR A CA 1
ATOM 1281 C C . THR A 1 172 ? 12.693 13.429 -25.615 1.00 68.12 172 THR A C 1
ATOM 1283 O O . THR A 1 172 ? 13.448 14.192 -25.018 1.00 68.12 172 THR A O 1
ATOM 1286 N N . LEU A 1 173 ? 12.355 12.233 -25.124 1.00 59.94 173 LEU A N 1
ATOM 1287 C CA . LEU A 1 173 ? 12.855 11.686 -23.859 1.00 59.94 173 LEU A CA 1
ATOM 1288 C C . LEU A 1 173 ? 14.293 11.143 -23.964 1.00 59.94 173 LEU A C 1
ATOM 1290 O O . LEU A 1 173 ? 15.052 11.258 -23.004 1.00 59.94 173 LEU A O 1
ATOM 1294 N N . ASN A 1 174 ? 14.679 10.558 -25.104 1.00 55.59 174 ASN A N 1
ATOM 1295 C CA . ASN A 1 174 ? 16.029 10.053 -25.371 1.00 55.59 174 ASN A CA 1
ATOM 1296 C C . ASN A 1 174 ? 16.355 10.098 -26.870 1.00 55.59 174 ASN A C 1
ATOM 1298 O O . ASN A 1 174 ? 15.904 9.260 -27.650 1.00 55.59 174 ASN A O 1
ATOM 1302 N N . SER A 1 175 ? 17.222 11.029 -27.268 1.00 60.75 175 SER A N 1
ATOM 1303 C CA . SER A 1 175 ? 17.627 11.220 -28.666 1.00 60.75 175 SER A CA 1
ATOM 1304 C C . SER A 1 175 ? 18.421 10.049 -29.265 1.00 60.75 175 SER A C 1
ATOM 1306 O O . SER A 1 175 ? 18.584 9.992 -30.482 1.00 60.75 175 SER A O 1
ATOM 1308 N N . SER A 1 176 ? 18.899 9.111 -28.437 1.00 52.94 176 SER A N 1
ATOM 1309 C CA . SER A 1 176 ? 19.707 7.948 -28.842 1.00 52.94 176 SER A CA 1
ATOM 1310 C C . SER A 1 176 ? 18.927 6.622 -28.861 1.00 52.94 176 SER A C 1
ATOM 1312 O O . SER A 1 176 ? 19.532 5.562 -29.021 1.00 52.94 176 SER A O 1
ATOM 1314 N N . ILE A 1 177 ? 17.603 6.645 -28.667 1.00 60.81 177 ILE A N 1
ATOM 1315 C CA . ILE A 1 177 ? 16.771 5.432 -28.660 1.00 60.81 177 ILE A CA 1
ATOM 1316 C C . ILE A 1 177 ? 16.638 4.850 -30.079 1.00 60.81 177 ILE A C 1
ATOM 1318 O O . ILE A 1 177 ? 16.184 5.522 -31.006 1.00 60.81 177 ILE A O 1
ATOM 1322 N N . PHE A 1 178 ? 17.047 3.593 -30.273 1.00 53.62 178 PHE A N 1
ATOM 1323 C CA . PHE A 1 178 ? 16.936 2.895 -31.556 1.00 53.62 178 PHE A CA 1
ATOM 1324 C C . PHE A 1 178 ? 15.547 2.259 -31.676 1.00 53.62 178 PHE A C 1
ATOM 1326 O O . PHE A 1 178 ? 15.227 1.298 -30.975 1.00 53.62 178 PHE A O 1
ATOM 1333 N N . VAL A 1 179 ? 14.687 2.807 -32.531 1.00 62.12 179 VAL A N 1
ATOM 1334 C CA . VAL A 1 179 ? 13.323 2.296 -32.701 1.00 62.12 179 VAL A CA 1
ATOM 1335 C C . VAL A 1 179 ? 13.329 1.176 -33.740 1.00 62.12 179 VAL A C 1
ATOM 1337 O O . VAL A 1 179 ? 13.824 1.356 -34.850 1.00 62.12 179 VAL A O 1
ATOM 1340 N N . ILE A 1 180 ? 12.792 0.015 -33.373 1.00 60.44 180 ILE A N 1
ATOM 1341 C CA . ILE A 1 180 ? 12.569 -1.108 -34.285 1.00 60.44 180 ILE A CA 1
ATOM 1342 C C . ILE A 1 180 ? 11.064 -1.240 -34.483 1.00 60.44 180 ILE A C 1
ATOM 1344 O O . ILE A 1 180 ? 10.311 -1.410 -33.518 1.00 60.44 180 ILE A O 1
ATOM 1348 N N . LEU A 1 181 ? 10.639 -1.129 -35.735 1.00 65.25 181 LEU A N 1
ATOM 1349 C CA . LEU A 1 181 ? 9.249 -1.210 -36.157 1.00 65.25 181 LEU A CA 1
ATOM 1350 C C . LEU A 1 181 ? 9.060 -2.512 -36.927 1.00 65.25 181 LEU A C 1
ATOM 1352 O O . LEU A 1 181 ? 9.903 -2.884 -37.739 1.00 65.25 181 LEU A O 1
ATOM 1356 N N . ARG A 1 182 ? 7.960 -3.217 -36.663 1.00 54.44 182 ARG A N 1
ATOM 1357 C CA . ARG A 1 182 ? 7.540 -4.338 -37.507 1.00 54.44 182 ARG A CA 1
ATOM 1358 C C . ARG A 1 182 ? 6.533 -3.808 -38.521 1.00 54.44 182 ARG A C 1
ATOM 1360 O O . ARG A 1 182 ? 5.368 -3.619 -38.173 1.00 54.44 182 ARG A O 1
ATOM 1367 N N . THR A 1 183 ? 6.988 -3.544 -39.742 1.00 57.16 183 THR A N 1
ATOM 1368 C CA . THR A 1 183 ? 6.126 -3.098 -40.842 1.00 57.16 183 THR A CA 1
ATOM 1369 C C . THR A 1 183 ? 5.684 -4.318 -41.658 1.00 57.16 183 THR A C 1
ATOM 1371 O O . THR A 1 183 ? 6.425 -5.286 -41.809 1.00 57.16 183 THR A O 1
ATOM 1374 N N . HIS A 1 184 ? 4.439 -4.322 -42.135 1.00 55.00 184 HIS A N 1
ATOM 1375 C CA . HIS A 1 184 ? 3.936 -5.355 -43.053 1.00 55.00 184 HIS A CA 1
ATOM 1376 C C . HIS A 1 184 ? 3.972 -4.880 -44.518 1.00 55.00 184 HIS A C 1
ATOM 1378 O O . HIS A 1 184 ? 3.389 -5.537 -45.378 1.00 55.00 184 HIS A O 1
ATOM 1384 N N . ASN A 1 185 ? 4.612 -3.735 -44.797 1.00 55.59 185 ASN A N 1
ATOM 1385 C CA . ASN A 1 185 ? 4.516 -3.037 -46.075 1.00 55.59 185 ASN A CA 1
ATOM 1386 C C . ASN A 1 185 ? 5.870 -2.426 -46.491 1.00 55.59 185 ASN A C 1
ATOM 1388 O O . ASN A 1 185 ? 6.405 -1.567 -45.790 1.00 55.59 185 ASN A O 1
ATOM 1392 N N . GLU A 1 186 ? 6.406 -2.846 -47.642 1.00 55.53 186 GLU A N 1
ATOM 1393 C CA . GLU A 1 186 ? 7.741 -2.449 -48.130 1.00 55.53 186 GLU A CA 1
ATOM 1394 C C . GLU A 1 186 ? 7.862 -0.937 -48.419 1.00 55.53 186 GLU A C 1
ATOM 1396 O O . GLU A 1 186 ? 8.939 -0.367 -48.253 1.00 55.53 186 GLU A O 1
ATOM 1401 N N . GLU A 1 187 ? 6.766 -0.250 -48.768 1.00 54.38 187 GLU A N 1
ATOM 1402 C CA . GLU A 1 187 ? 6.776 1.204 -49.018 1.00 54.38 187 GLU A CA 1
ATOM 1403 C C . GLU A 1 187 ? 6.953 2.050 -47.737 1.00 54.38 187 GLU A C 1
ATOM 1405 O O . GLU A 1 187 ? 7.594 3.104 -47.770 1.00 54.38 187 GLU A O 1
ATOM 1410 N N . GLU A 1 188 ? 6.433 1.605 -46.584 1.00 53.38 188 GLU A N 1
ATOM 1411 C CA . GLU A 1 188 ? 6.593 2.324 -45.303 1.00 53.38 188 GLU A CA 1
ATOM 1412 C C . GLU A 1 188 ? 8.007 2.144 -44.721 1.00 53.38 188 GLU A C 1
ATOM 1414 O O . GLU A 1 188 ? 8.554 3.073 -44.118 1.00 53.38 188 GLU A O 1
ATOM 1419 N N . ALA A 1 189 ? 8.632 0.990 -44.976 1.00 53.22 189 ALA A N 1
ATOM 1420 C CA . ALA A 1 189 ? 10.019 0.693 -44.617 1.00 53.22 189 ALA A CA 1
ATOM 1421 C C . ALA A 1 189 ? 11.014 1.681 -45.255 1.00 53.22 189 ALA A C 1
ATOM 1423 O O . ALA A 1 189 ? 11.964 2.150 -44.614 1.00 53.22 189 ALA A O 1
ATOM 1424 N N . GLU A 1 190 ? 10.792 2.035 -46.526 1.00 56.44 190 GLU A N 1
ATOM 1425 C CA . GLU A 1 190 ? 11.649 2.974 -47.256 1.00 56.44 190 GLU A CA 1
ATOM 1426 C C . GLU A 1 190 ? 11.497 4.417 -46.759 1.00 56.44 190 GLU A C 1
ATOM 1428 O O . GLU A 1 190 ? 12.500 5.126 -46.618 1.00 56.44 190 GLU A O 1
ATOM 1433 N N . LEU A 1 191 ? 10.277 4.846 -46.418 1.00 56.81 191 LEU A N 1
ATOM 1434 C CA . LEU A 1 191 ? 10.008 6.167 -45.831 1.00 56.81 191 LEU A CA 1
ATOM 1435 C C . LEU A 1 191 ? 10.689 6.336 -44.461 1.00 56.81 191 LEU A C 1
ATOM 1437 O O . LEU A 1 191 ? 11.296 7.377 -44.196 1.00 56.81 191 LEU A O 1
ATOM 1441 N N . LEU A 1 192 ? 10.682 5.292 -43.628 1.00 54.59 192 LEU A N 1
ATOM 1442 C CA . LEU A 1 192 ? 11.307 5.295 -42.299 1.00 54.59 192 LEU A CA 1
ATOM 1443 C C . LEU A 1 192 ? 12.844 5.235 -42.347 1.00 54.59 192 LEU A C 1
ATOM 1445 O O . LEU A 1 192 ? 13.513 5.843 -41.500 1.00 54.59 192 LEU A O 1
ATOM 1449 N N . ARG A 1 193 ? 13.421 4.579 -43.368 1.00 55.81 193 ARG A N 1
ATOM 1450 C CA . ARG A 1 193 ? 14.868 4.640 -43.659 1.00 55.81 193 ARG A CA 1
ATOM 1451 C C . ARG A 1 193 ? 15.292 6.021 -44.146 1.00 55.81 193 ARG A C 1
ATOM 1453 O O . ARG A 1 193 ? 16.341 6.514 -43.732 1.00 55.81 193 ARG A O 1
ATOM 1460 N N . LYS A 1 194 ? 14.472 6.667 -44.980 1.00 55.16 194 LYS A N 1
ATOM 1461 C CA . LYS A 1 194 ? 14.743 8.010 -45.513 1.00 55.16 194 LYS A CA 1
ATOM 1462 C C . LYS A 1 194 ? 14.708 9.089 -44.421 1.00 55.16 194 LYS A C 1
ATOM 1464 O O . LYS A 1 194 ? 15.465 10.051 -44.503 1.00 55.16 194 LYS A O 1
ATOM 1469 N N . GLU A 1 195 ? 13.907 8.889 -43.372 1.00 57.16 195 GLU A N 1
ATOM 1470 C CA . GLU A 1 195 ? 13.836 9.763 -42.187 1.00 57.16 195 GLU A CA 1
ATOM 1471 C C . GLU A 1 195 ? 14.806 9.375 -41.043 1.00 57.16 195 GLU A C 1
ATOM 1473 O O . GLU A 1 195 ? 14.811 10.022 -39.995 1.00 57.16 195 GLU A O 1
ATOM 1478 N N . SER A 1 196 ? 15.672 8.362 -41.219 1.00 49.56 196 SER A N 1
ATOM 1479 C CA . SER A 1 196 ? 16.632 7.902 -40.188 1.00 49.56 196 SER A CA 1
ATOM 1480 C C . SER A 1 196 ? 15.969 7.544 -38.839 1.00 49.56 196 SER A C 1
ATOM 1482 O O . SER A 1 196 ? 16.481 7.865 -37.759 1.00 49.56 196 SER A O 1
ATOM 1484 N N . LEU A 1 197 ? 14.787 6.918 -38.883 1.00 53.28 197 LEU A N 1
ATOM 1485 C CA . LEU A 1 197 ? 13.965 6.627 -37.697 1.00 53.28 197 LEU A CA 1
ATOM 1486 C C . LEU A 1 197 ? 14.072 5.183 -37.182 1.00 53.28 197 LEU A C 1
ATOM 1488 O O . LEU A 1 197 ? 13.691 4.956 -36.037 1.00 53.28 197 LEU A O 1
ATOM 1492 N N . GLY A 1 198 ? 14.623 4.235 -37.948 1.00 49.62 198 GLY A N 1
ATOM 1493 C CA . GLY A 1 198 ? 14.753 2.839 -37.512 1.00 49.62 198 GLY A CA 1
ATOM 1494 C C . GLY A 1 198 ? 15.211 1.879 -38.611 1.00 49.62 198 GLY A C 1
ATOM 1495 O O . GLY A 1 198 ? 15.425 2.283 -39.753 1.00 49.62 198 GLY A O 1
ATOM 1496 N N . THR A 1 199 ? 15.402 0.606 -38.259 1.00 42.91 199 THR A N 1
ATOM 1497 C CA . THR A 1 199 ? 15.724 -0.482 -39.201 1.00 42.91 199 THR A CA 1
ATOM 1498 C C . THR A 1 199 ? 14.709 -1.609 -39.043 1.00 42.91 199 THR A C 1
ATOM 1500 O O . THR A 1 199 ? 14.440 -2.028 -37.917 1.00 42.91 199 THR A O 1
ATOM 1503 N N . ASP A 1 200 ? 14.169 -2.077 -40.166 1.00 43.97 200 ASP A N 1
ATOM 1504 C CA . ASP A 1 200 ? 13.175 -3.152 -40.222 1.00 43.97 200 ASP A CA 1
ATOM 1505 C C . ASP A 1 200 ? 13.792 -4.540 -39.999 1.00 43.97 200 ASP A C 1
ATOM 1507 O O . ASP A 1 200 ? 14.957 -4.779 -40.341 1.00 43.97 200 ASP A O 1
ATOM 1511 N N . PHE A 1 201 ? 12.969 -5.440 -39.454 1.00 42.66 201 PHE A N 1
ATOM 1512 C CA . PHE A 1 201 ? 13.133 -6.894 -39.502 1.00 42.66 201 PHE A CA 1
ATOM 1513 C C . PHE A 1 201 ? 12.016 -7.510 -40.336 1.00 42.66 201 PHE A C 1
ATOM 1515 O O . PHE A 1 201 ? 10.845 -7.143 -40.081 1.00 42.66 201 PHE A O 1
#